Protein 4ZRT (pdb70)

Radius of gyration: 18.75 Å; Cα contacts (8 Å, |Δi|>4): 602; chains: 2; bounding box: 47×46×52 Å

Sequence (302 aa):
EMEKEFEQIDKSGSWAAIYQDIRHEASDFPCRVAKLPKNKNRNRYRDVSPFDHSRIKLHQEDNDYINASLIKMEEAQRSYILTQGPLPNTCGHFWEMVWEQKSRGVVMLNRVMEKGSLKCAQYWPQKEEKEMIFEDTNLKLTLISEDIKSYYTVRQLELENLTTQETREILHFHYTTWPDFGVPESPASFLNFLFKVRESGSLSPEHGPVVVHSSAGIGRSGTFCLADTCLLLMDKRKDPSSVDIKKVLLEMRKFRMGLIQTADQLRFSYLAVIEGAKFIMGDSSVQDQWKELSHEDGPLDE

CATH classification: 3.90.190.10

Structure (mmCIF, N/CA/C/O backbone):
data_4ZRT
#
_entry.id   4ZRT
#
_cell.length_a   43.848
_cell.length_b   88.725
_cell.length_c   50.043
_cell.angle_alpha   90.00
_cell.angle_beta   97.25
_cell.angle_gamma   90.00
#
_symmetry.space_group_name_H-M   'P 1 21 1'
#
loop_
_entity.id
_entity.type
_entity.pdbx_description
1 polymer 'Tyrosine-protein phosphatase non-receptor type 1'
2 polymer GLY-PRO-LEU-PTR-ASP-GLU
3 non-polymer 'MAGNESIUM ION'
4 non-polymer 'CHLORIDE ION'
5 non-polymer GLYCEROL
6 water water
#
loop_
_atom_site.group_PDB
_atom_site.id
_atom_site.type_symbol
_atom_site.label_atom_id
_atom_site.label_alt_id
_atom_site.label_comp_id
_atom_site.label_asym_id
_atom_site.label_entity_id
_atom_site.label_seq_id
_atom_site.pdbx_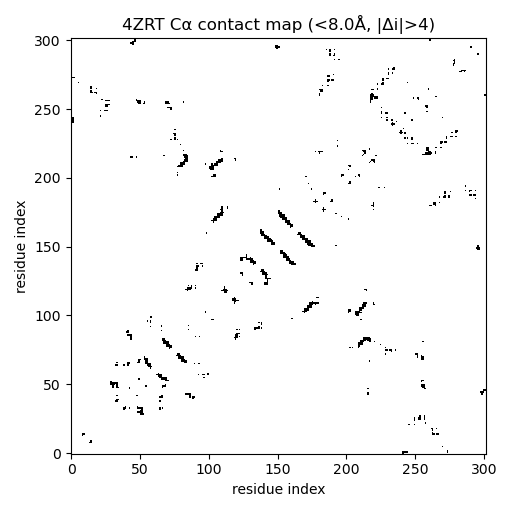PDB_ins_code
_atom_site.Cartn_x
_atom_site.Cartn_y
_atom_site.Cartn_z
_atom_site.occupancy
_atom_site.B_iso_or_equiv
_atom_site.auth_seq_id
_atom_site.auth_comp_id
_atom_site.auth_asym_id
_atom_site.auth_atom_id
_atom_site.pdbx_PDB_model_num
ATOM 1 N N . GLU A 1 2 ? 15.083 -15.039 27.410 1.00 72.89 2 GLU A N 1
ATOM 2 C CA . GLU A 1 2 ? 15.474 -15.727 26.147 1.00 71.84 2 GLU A CA 1
ATOM 3 C C . GLU A 1 2 ? 15.975 -14.727 25.070 1.00 65.40 2 GLU A C 1
ATOM 4 O O . GLU A 1 2 ? 17.168 -14.737 24.734 1.00 62.26 2 GLU A O 1
ATOM 10 N N . MET A 1 3 ? 15.089 -13.865 24.548 1.00 62.23 3 MET A N 1
ATOM 11 C CA . MET A 1 3 ? 15.472 -12.888 23.496 1.00 56.37 3 MET A CA 1
ATOM 12 C C . MET A 1 3 ? 16.751 -12.114 23.820 1.00 50.60 3 MET A C 1
ATOM 13 O O . MET A 1 3 ? 17.662 -12.033 22.994 1.00 49.07 3 MET A O 1
ATOM 18 N N . GLU A 1 4 ? 16.830 -11.548 25.021 1.00 50.33 4 GLU A N 1
ATOM 19 C CA . GLU A 1 4 ? 17.994 -10.742 25.365 1.00 51.10 4 GLU A CA 1
ATOM 20 C C . GLU A 1 4 ? 19.308 -11.564 25.527 1.00 55.15 4 GLU A C 1
ATOM 21 O O . GLU A 1 4 ? 20.402 -11.079 25.184 1.00 44.18 4 GLU A O 1
ATOM 27 N N . LYS A 1 5 ? 19.185 -12.804 26.021 1.00 56.58 5 LYS A N 1
ATOM 28 C CA . LYS A 1 5 ? 20.327 -13.742 26.126 1.00 55.97 5 LYS A CA 1
ATOM 29 C C . LYS A 1 5 ? 20.810 -14.143 24.732 1.00 52.50 5 LYS A C 1
ATOM 30 O O . LYS A 1 5 ? 22.022 -14.167 24.443 1.00 56.36 5 LYS A O 1
ATOM 32 N N . GLU A 1 6 ? 19.855 -14.417 23.840 1.00 53.32 6 GLU A N 1
ATOM 33 C CA . GLU A 1 6 ? 20.216 -14.767 22.462 1.00 49.11 6 GLU A CA 1
ATOM 34 C C . GLU A 1 6 ? 21.004 -13.640 21.818 1.00 44.26 6 GLU A C 1
ATOM 35 O O . GLU A 1 6 ? 21.992 -13.921 21.179 1.00 40.33 6 GLU A O 1
ATOM 41 N N . PHE A 1 7 ? 20.598 -12.377 22.014 1.00 43.24 7 PHE A N 1
ATOM 42 C CA . PHE A 1 7 ? 21.332 -11.237 21.384 1.00 43.60 7 PHE A CA 1
ATOM 43 C C . PHE A 1 7 ? 22.805 -11.248 21.810 1.00 45.11 7 PHE A C 1
ATOM 44 O O . PHE A 1 7 ? 23.717 -11.186 20.967 1.00 37.74 7 PHE A O 1
ATOM 52 N N . GLU A 1 8 ? 22.999 -11.362 23.133 1.00 52.81 8 GLU A N 1
ATOM 53 C CA . GLU A 1 8 ? 24.328 -11.542 23.758 1.00 51.70 8 GLU A CA 1
ATOM 54 C C . GLU A 1 8 ? 25.173 -12.603 23.075 1.00 47.79 8 GLU A C 1
ATOM 55 O O . GLU A 1 8 ? 26.254 -12.268 22.557 1.00 46.55 8 GLU A O 1
ATOM 61 N N . GLN A 1 9 ? 24.662 -13.849 23.030 1.00 49.19 9 GLN A N 1
ATOM 62 C CA . GLN A 1 9 ? 25.430 -14.999 22.531 1.00 42.88 9 GLN A CA 1
ATOM 63 C C . GLN A 1 9 ? 25.804 -14.803 21.113 1.00 44.68 9 GLN A C 1
ATOM 64 O O . GLN A 1 9 ? 26.867 -15.254 20.702 1.00 46.19 9 GLN A O 1
ATOM 66 N N . ILE A 1 10 ? 24.911 -14.195 20.320 1.00 43.81 10 ILE A N 1
ATOM 67 C CA . ILE A 1 10 ? 25.167 -14.011 18.868 1.00 40.14 10 ILE A CA 1
ATOM 68 C C . ILE A 1 10 ? 26.218 -12.909 18.701 1.00 34.39 10 ILE A C 1
ATOM 69 O O . ILE A 1 10 ? 27.144 -13.002 17.850 1.00 44.72 10 ILE A O 1
ATOM 74 N N . ASP A 1 11 ? 26.092 -11.859 19.495 1.00 38.39 11 ASP A N 1
ATOM 75 C CA . ASP A 1 11 ? 27.093 -10.785 19.452 1.00 44.30 11 ASP A CA 1
ATOM 76 C C . ASP A 1 11 ? 28.466 -11.366 19.896 1.00 51.77 11 ASP A C 1
ATOM 77 O O . ASP A 1 11 ? 29.465 -11.305 19.127 1.00 47.43 11 ASP A O 1
ATOM 82 N N . LYS A 1 12 ? 28.488 -11.987 21.088 1.00 55.72 12 LYS A N 1
ATOM 83 C CA . LYS A 1 12 ? 29.662 -12.756 21.575 1.00 56.72 12 LYS A CA 1
ATOM 84 C C . LYS A 1 12 ? 30.297 -13.551 20.454 1.00 52.56 12 LYS A C 1
ATOM 85 O O . LYS A 1 12 ? 31.479 -13.441 20.254 1.00 58.17 12 LYS A O 1
ATOM 87 N N . SER A 1 13 ? 29.511 -14.321 19.702 1.00 50.60 13 SER A N 1
ATOM 88 C CA . SER A 1 13 ? 30.030 -15.204 18.625 1.00 48.18 13 SER A CA 1
ATOM 89 C C . SER A 1 13 ? 30.384 -14.551 17.325 1.00 44.47 13 SER A C 1
ATOM 90 O O . SER A 1 13 ? 31.031 -15.176 16.517 1.00 50.59 13 SER A O 1
ATOM 93 N N . GLY A 1 14 ? 29.961 -13.310 17.104 1.00 49.10 14 GLY A N 1
ATOM 94 C CA . GLY A 1 14 ? 30.022 -12.700 15.772 1.00 45.96 14 GLY A CA 1
ATOM 95 C C . GLY A 1 14 ? 29.369 -13.597 14.721 1.00 41.49 14 GLY A C 1
ATOM 96 O O . GLY A 1 14 ? 29.912 -13.823 13.644 1.00 48.39 14 GLY A O 1
ATOM 97 N N . SER A 1 15 ? 28.216 -14.143 15.072 1.00 38.37 15 SER A N 1
ATOM 98 C CA . SER A 1 15 ? 27.480 -15.053 14.210 1.00 41.61 15 SER A CA 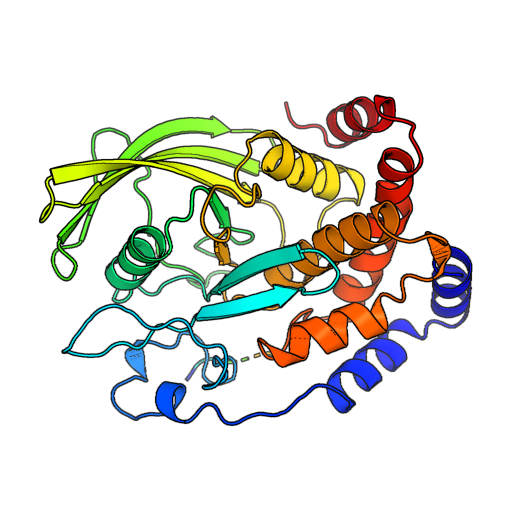1
ATOM 99 C C . SER A 1 15 ? 26.191 -14.401 13.516 1.00 35.53 15 SER A C 1
ATOM 100 O O . SER A 1 15 ? 25.382 -15.087 12.897 1.00 37.05 15 SER A O 1
ATOM 103 N N . TRP A 1 16 ? 26.050 -13.085 13.582 1.00 33.00 16 TRP A N 1
ATOM 104 C CA . TRP A 1 16 ? 25.002 -12.392 12.820 1.00 32.25 16 TRP A CA 1
ATOM 105 C C . TRP A 1 16 ? 24.892 -12.813 11.363 1.00 31.60 16 TRP A C 1
ATOM 106 O O . TRP A 1 16 ? 23.779 -13.183 10.953 1.00 31.51 16 TRP A O 1
ATOM 117 N N . ALA A 1 17 ? 25.988 -12.801 10.600 1.00 30.50 17 ALA A N 1
ATOM 118 C CA . ALA A 1 17 ? 25.924 -13.242 9.222 1.00 31.12 17 ALA A CA 1
ATOM 119 C C . ALA A 1 17 ? 25.434 -14.666 9.070 1.00 29.13 17 ALA A C 1
ATOM 120 O O . ALA A 1 17 ? 24.532 -14.968 8.229 1.00 33.39 17 ALA A O 1
ATOM 122 N N . ALA A 1 18 ? 25.941 -15.570 9.902 1.00 28.55 18 ALA A N 1
ATOM 123 C CA . ALA A 1 18 ? 25.538 -16.983 9.797 1.00 27.09 18 ALA A CA 1
ATOM 124 C C . ALA A 1 18 ? 24.006 -17.099 10.064 1.00 24.33 18 ALA A C 1
ATOM 125 O O . ALA A 1 18 ? 23.305 -17.824 9.380 1.00 28.95 18 ALA A O 1
ATOM 127 N N . ILE A 1 19 ? 23.557 -16.444 11.112 1.00 26.43 19 ILE A N 1
ATOM 128 C CA . ILE A 1 19 ? 22.183 -16.525 11.531 1.00 27.03 19 ILE A CA 1
ATOM 129 C C . ILE A 1 19 ? 21.283 -15.998 10.391 1.00 28.45 19 ILE A C 1
ATOM 130 O O . ILE A 1 19 ? 20.250 -16.623 10.001 1.00 25.07 19 ILE A O 1
ATOM 135 N N . TYR A 1 20 ? 21.658 -14.852 9.877 1.00 25.17 20 TYR A N 1
ATOM 136 C CA . TYR A 1 20 ? 20.925 -14.235 8.755 1.00 27.26 20 TYR A CA 1
ATOM 137 C C . TYR A 1 20 ? 20.939 -15.140 7.535 1.00 26.07 20 TYR A C 1
ATOM 138 O O . TYR A 1 20 ? 19.901 -15.333 6.901 1.00 22.35 20 TYR A O 1
ATOM 147 N N . GLN A 1 21 ? 22.070 -15.777 7.205 1.00 23.16 21 GLN A N 1
ATOM 148 C CA . GLN A 1 21 ? 22.071 -16.671 6.032 1.00 29.07 21 GLN A CA 1
ATOM 149 C C . GLN A 1 21 ? 21.152 -17.892 6.187 1.00 24.25 21 GLN A C 1
ATOM 150 O O . GLN A 1 21 ? 20.607 -18.390 5.211 1.00 29.22 21 GLN A O 1
ATOM 156 N N . ASP A 1 22 ? 20.985 -18.356 7.401 1.00 25.73 22 ASP A N 1
ATOM 157 C CA . ASP A 1 22 ? 20.152 -19.534 7.689 1.00 27.83 22 ASP A CA 1
ATOM 158 C C . ASP A 1 22 ? 18.727 -19.095 7.415 1.00 26.38 22 ASP A C 1
ATOM 159 O O . ASP A 1 22 ? 17.952 -19.802 6.845 1.00 26.20 22 ASP A O 1
ATOM 164 N N . ILE A 1 23 ? 18.404 -17.899 7.861 1.00 24.42 23 ILE A N 1
ATOM 165 C CA . ILE A 1 23 ? 17.032 -17.375 7.550 1.00 23.37 23 ILE A CA 1
ATOM 166 C C . ILE A 1 23 ? 16.774 -17.393 6.039 1.00 21.86 23 ILE A C 1
ATOM 167 O O . ILE A 1 23 ? 15.663 -17.929 5.584 1.00 19.03 23 ILE A O 1
ATOM 172 N N . ARG A 1 24 ? 17.716 -16.847 5.254 1.00 21.72 24 ARG A N 1
ATOM 173 C CA . ARG A 1 24 ? 17.628 -16.825 3.812 1.00 22.75 24 ARG A CA 1
ATOM 174 C C . ARG A 1 24 ? 17.410 -18.205 3.288 1.00 23.77 24 ARG A C 1
ATOM 175 O O . ARG A 1 24 ? 16.497 -18.454 2.473 1.00 21.25 24 ARG A O 1
ATOM 183 N N . HIS A 1 25 ? 18.202 -19.133 3.792 1.00 22.97 25 HIS A N 1
ATOM 184 C CA . HIS A 1 25 ? 18.090 -20.520 3.317 1.00 25.98 25 HIS A CA 1
ATOM 185 C C . HIS A 1 25 ? 16.784 -21.189 3.658 1.00 22.32 25 HIS A C 1
ATOM 186 O O . HIS A 1 25 ? 16.282 -21.982 2.865 1.00 26.05 25 HIS A O 1
ATOM 193 N N . GLU A 1 26 ? 16.189 -20.877 4.819 1.00 21.49 26 GLU A N 1
ATOM 194 C CA . GLU A 1 26 ? 14.979 -21.516 5.283 1.00 20.77 26 GLU A CA 1
ATOM 195 C C . GLU A 1 26 ? 13.690 -20.801 4.781 1.00 21.16 26 GLU A C 1
ATOM 196 O O . GLU A 1 26 ? 12.636 -21.409 4.830 1.00 17.10 26 GLU A O 1
ATOM 202 N N . ALA A 1 27 ? 13.801 -19.564 4.273 1.00 16.15 27 ALA A N 1
ATOM 203 C CA . ALA A 1 27 ? 12.577 -18.817 3.805 1.00 16.86 27 ALA A CA 1
ATOM 204 C C . ALA A 1 27 ? 11.799 -19.542 2.816 1.00 15.62 27 ALA A C 1
ATOM 205 O O . ALA A 1 27 ? 12.344 -20.185 1.931 1.00 18.32 27 ALA A O 1
ATOM 207 N N . SER A 1 28 ? 10.492 -19.281 2.842 1.00 14.22 28 SER A N 1
ATOM 208 C CA . SER A 1 28 ? 9.571 -19.789 1.886 1.00 16.73 28 SER A CA 1
ATOM 209 C C . SER A 1 28 ? 9.865 -19.462 0.462 1.00 14.72 28 SER A C 1
ATOM 210 O O . SER A 1 28 ? 10.292 -18.385 0.177 1.00 15.33 28 SER A O 1
ATOM 213 N N . ASP A 1 29 ? 9.465 -20.340 -0.458 1.00 16.71 29 ASP A N 1
ATOM 214 C CA . ASP A 1 29 ? 9.501 -20.027 -1.872 1.00 20.01 29 ASP A CA 1
ATOM 215 C C . ASP A 1 29 ? 8.101 -20.434 -2.358 1.00 21.91 29 ASP A C 1
ATOM 216 O O . ASP A 1 29 ? 7.666 -21.590 -2.137 1.00 24.88 29 ASP A O 1
ATOM 221 N N . PHE A 1 30 ? 7.378 -19.489 -2.899 1.00 16.68 30 PHE A N 1
ATOM 222 C CA . PHE A 1 30 ? 6.079 -19.717 -3.525 1.00 15.64 30 PHE A CA 1
ATOM 223 C C . PHE A 1 30 ? 6.089 -19.105 -4.932 1.00 17.71 30 PHE A C 1
ATOM 224 O O . PHE A 1 30 ? 6.897 -18.208 -5.120 1.00 14.39 30 PHE A O 1
ATOM 232 N N . PRO A 1 31 ? 5.085 -19.425 -5.808 1.00 15.49 31 PRO A N 1
ATOM 233 C CA . PRO A 1 31 ? 5.150 -18.963 -7.169 1.00 16.57 31 PRO A CA 1
ATOM 234 C C . PRO A 1 31 ? 4.778 -17.465 -7.232 1.00 15.18 31 PRO A C 1
ATOM 235 O O . PRO A 1 31 ? 3.958 -16.997 -6.436 1.00 14.23 31 PRO A O 1
ATOM 239 N N . CYS A 1 32 ? 5.463 -16.727 -8.108 1.00 13.53 32 CYS A N 1
ATOM 240 C CA . CYS A 1 32 ? 5.104 -15.332 -8.451 1.00 15.87 32 CYS A CA 1
ATOM 241 C C . CYS A 1 32 ? 4.707 -15.236 -9.945 1.00 16.36 32 CYS A C 1
ATOM 242 O O . CYS A 1 32 ? 5.233 -14.373 -10.719 1.00 19.05 32 CYS A O 1
ATOM 245 N N . ARG A 1 33 ? 3.812 -16.119 -10.393 1.00 18.10 33 ARG A N 1
ATOM 246 C CA . ARG A 1 33 ? 3.517 -16.160 -11.866 1.00 20.81 33 ARG A CA 1
ATOM 247 C C . ARG A 1 33 ? 2.970 -14.869 -12.431 1.00 18.33 33 ARG A C 1
ATOM 248 O O . ARG A 1 33 ? 3.395 -14.426 -13.520 1.00 16.68 33 ARG A O 1
ATOM 256 N N . VAL A 1 34 ? 2.052 -14.200 -11.732 1.00 14.74 34 VAL A N 1
ATOM 257 C CA . VAL A 1 34 ? 1.517 -12.966 -12.283 1.00 15.12 34 VAL A CA 1
ATOM 258 C C . VAL A 1 34 ? 2.571 -11.878 -12.347 1.00 15.32 34 VAL A C 1
ATOM 259 O O . VAL A 1 34 ? 2.800 -11.191 -13.364 1.00 14.53 34 VAL A O 1
ATOM 263 N N . ALA A 1 35 ? 3.334 -11.716 -11.261 1.00 13.81 35 ALA A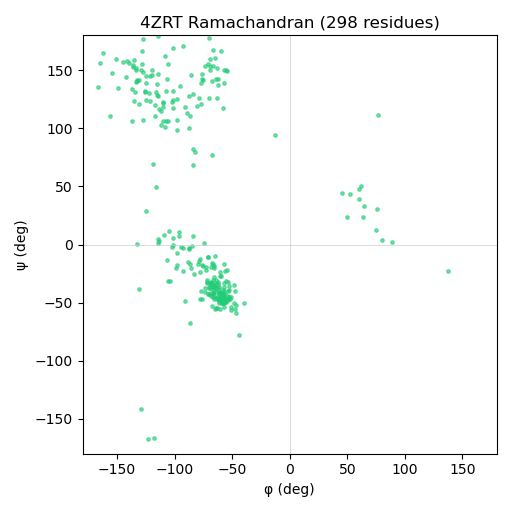 N 1
ATOM 264 C CA . ALA A 1 35 ? 4.415 -10.758 -11.329 1.00 12.89 35 ALA A CA 1
ATOM 265 C C . ALA A 1 35 ? 5.302 -10.904 -12.573 1.00 13.91 35 ALA A C 1
ATOM 266 O O . ALA A 1 35 ? 5.803 -9.890 -13.085 1.00 13.37 35 ALA A O 1
ATOM 268 N N . LYS A 1 36 ? 5.493 -12.144 -12.998 1.00 13.67 36 LYS A N 1
ATOM 269 C CA . LYS A 1 36 ? 6.438 -12.515 -14.049 1.00 17.32 36 LYS A CA 1
ATOM 270 C C . LYS A 1 36 ? 5.845 -12.433 -15.451 1.00 17.44 36 LYS A C 1
ATOM 271 O O . LYS A 1 36 ? 6.493 -12.705 -16.400 1.00 18.09 36 LYS A O 1
ATOM 277 N N . LEU A 1 37 ? 4.589 -12.127 -15.577 1.00 17.89 37 LEU A N 1
ATOM 278 C CA . LEU A 1 37 ? 3.979 -12.023 -16.882 1.00 15.85 37 LEU A CA 1
ATOM 279 C C . LEU A 1 37 ? 4.590 -10.952 -17.719 1.00 17.01 37 LEU A C 1
ATOM 280 O O . LEU A 1 37 ? 4.996 -9.874 -17.201 1.00 16.95 37 LEU A O 1
ATOM 285 N N . PRO A 1 38 ? 4.817 -11.260 -19.027 1.00 17.23 38 PRO A N 1
ATOM 286 C CA . PRO A 1 38 ? 5.531 -10.232 -19.787 1.00 17.89 38 PRO A CA 1
ATOM 287 C C . PRO A 1 38 ? 4.841 -8.862 -19.781 1.00 16.38 38 PRO A C 1
ATOM 288 O O . PRO A 1 38 ? 5.520 -7.836 -19.831 1.00 17.66 38 PRO A O 1
ATOM 292 N N . LYS A 1 39 ? 3.550 -8.803 -19.747 1.00 18.66 39 LYS A N 1
ATOM 293 C CA . LYS A 1 39 ? 2.889 -7.510 -19.686 1.00 21.93 39 LYS A CA 1
ATOM 294 C C . LYS A 1 39 ? 3.094 -6.678 -18.404 1.00 19.98 39 LYS A C 1
ATOM 295 O O . LYS A 1 39 ? 2.791 -5.474 -18.363 1.00 17.08 39 LYS A O 1
ATOM 301 N N . ASN A 1 40 ? 3.554 -7.348 -17.360 1.00 16.12 40 ASN A N 1
ATOM 302 C CA . ASN A 1 40 ? 3.828 -6.696 -16.044 1.00 15.42 40 ASN A CA 1
ATOM 303 C C . ASN A 1 40 ? 5.276 -6.288 -15.841 1.00 14.57 40 ASN A C 1
ATOM 304 O O . ASN A 1 40 ? 5.581 -5.706 -14.795 1.00 10.66 40 ASN A O 1
ATOM 309 N N . LYS A 1 41 ? 6.138 -6.388 -16.876 1.00 15.75 41 LYS A N 1
ATOM 310 C CA . LYS A 1 41 ? 7.538 -6.007 -16.669 1.00 17.88 41 LYS A CA 1
ATOM 311 C C . LYS A 1 41 ? 7.731 -4.562 -16.241 1.00 15.11 41 LYS A C 1
ATOM 312 O O . LYS A 1 41 ? 8.560 -4.292 -15.359 1.00 15.04 41 LYS A O 1
ATOM 318 N N . ASN A 1 42 ? 6.998 -3.645 -16.852 1.00 14.53 42 ASN A N 1
ATOM 319 C CA . ASN A 1 42 ? 7.030 -2.238 -16.497 1.00 16.67 42 ASN A CA 1
ATOM 320 C C . ASN A 1 42 ? 6.310 -1.849 -15.177 1.00 17.85 42 ASN A C 1
ATOM 321 O O . ASN A 1 42 ? 6.303 -0.621 -14.843 1.00 16.89 42 ASN A O 1
ATOM 326 N N . ARG A 1 43 ? 5.737 -2.870 -14.475 1.00 14.37 43 ARG A N 1
ATOM 327 C CA . ARG A 1 43 ? 5.077 -2.650 -13.215 1.00 12.84 43 ARG A CA 1
ATOM 328 C C . ARG A 1 43 ? 5.999 -3.071 -12.022 1.00 11.83 43 ARG A C 1
ATOM 329 O O . ARG A 1 43 ? 5.669 -2.861 -10.828 1.00 11.65 43 ARG A O 1
ATOM 337 N N . ASN A 1 44 ? 7.198 -3.564 -12.348 1.00 12.92 44 ASN A N 1
ATOM 338 C CA . ASN A 1 44 ? 8.103 -4.095 -11.395 1.00 11.94 44 ASN A CA 1
ATOM 339 C C . ASN A 1 44 ? 9.382 -3.277 -11.354 1.00 10.55 44 ASN A C 1
ATOM 340 O O . ASN A 1 44 ? 10.022 -3.086 -12.419 1.00 12.06 44 ASN A O 1
ATOM 345 N N . ARG A 1 45 ? 9.715 -2.721 -10.234 1.00 11.66 45 ARG A N 1
ATOM 346 C CA . ARG A 1 45 ? 10.986 -1.951 -10.135 1.00 12.68 45 ARG A CA 1
ATOM 347 C C . ARG A 1 45 ? 12.249 -2.788 -10.236 1.00 15.68 45 ARG A C 1
ATOM 348 O O . ARG A 1 45 ? 13.290 -2.334 -10.874 1.00 15.35 45 ARG A O 1
ATOM 356 N N . TYR A 1 46 ? 12.285 -3.918 -9.544 1.00 13.77 46 TYR A N 1
ATOM 357 C CA . TYR A 1 46 ? 13.423 -4.879 -9.515 1.00 16.41 46 TYR A CA 1
ATOM 358 C C . TYR A 1 46 ? 12.985 -6.268 -9.961 1.00 17.51 46 TYR A C 1
ATOM 359 O O . TYR A 1 46 ? 12.007 -6.773 -9.487 1.00 18.50 46 TYR A O 1
ATOM 368 N N . ARG A 1 47 ? 13.738 -6.870 -10.905 1.00 16.98 47 ARG A N 1
ATOM 369 C CA . ARG A 1 47 ? 13.569 -8.250 -11.328 1.00 17.50 47 ARG A CA 1
ATOM 370 C C . ARG A 1 47 ? 13.585 -9.277 -10.214 1.00 16.98 47 ARG A C 1
ATOM 371 O O . ARG A 1 47 ? 12.895 -10.292 -10.373 1.00 20.99 47 ARG A O 1
ATOM 373 N N . ASP A 1 48 ? 14.338 -9.027 -9.155 1.00 14.91 48 ASP A N 1
ATOM 374 C CA . ASP A 1 48 ? 14.569 -9.962 -8.040 1.00 16.46 48 ASP A CA 1
ATOM 375 C C . ASP A 1 48 ? 13.653 -9.731 -6.843 1.00 15.63 48 ASP A C 1
ATOM 376 O O . ASP A 1 48 ? 13.747 -10.447 -5.870 1.00 15.82 48 ASP A O 1
ATOM 381 N N . VAL A 1 49 ? 12.607 -8.877 -7.000 1.00 16.20 49 VAL A N 1
ATOM 382 C CA . VAL A 1 49 ? 11.644 -8.633 -5.882 1.00 13.30 49 VAL A CA 1
ATOM 383 C C . VAL A 1 49 ? 10.245 -8.628 -6.495 1.00 12.98 49 VAL A C 1
ATOM 384 O O . VAL A 1 49 ? 9.843 -7.677 -7.168 1.00 12.65 49 VAL A O 1
ATOM 388 N N . SER A 1 50 ? 9.546 -9.711 -6.215 1.00 12.06 50 SER A N 1
ATOM 389 C CA . SER A 1 50 ? 8.167 -9.920 -6.724 1.00 12.36 50 SER A CA 1
ATOM 390 C C . SER A 1 50 ? 7.268 -10.389 -5.589 1.00 12.98 50 SER A C 1
ATOM 391 O O . SER A 1 50 ? 7.707 -11.108 -4.665 1.00 13.13 50 SER A O 1
ATOM 394 N N . PRO A 1 51 ? 5.973 -10.054 -5.643 1.00 12.28 51 PRO A N 1
ATOM 395 C CA . PRO A 1 51 ? 4.984 -10.621 -4.738 1.00 12.63 51 PRO A CA 1
ATOM 396 C C . PRO A 1 51 ? 4.630 -12.016 -5.092 1.00 14.03 51 PR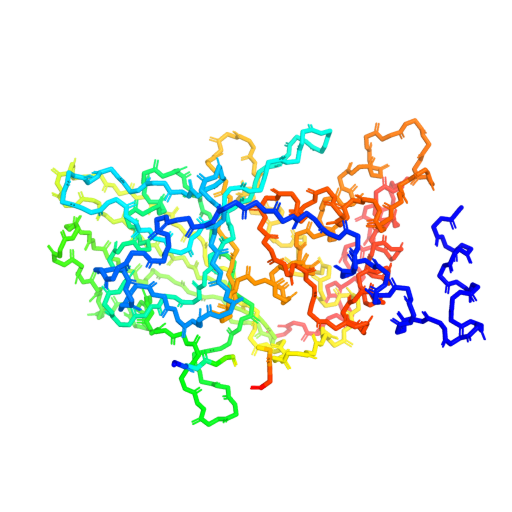O A C 1
ATOM 397 O O . PRO A 1 51 ? 4.463 -12.312 -6.279 1.00 13.82 51 PRO A O 1
ATOM 401 N N . PHE A 1 52 ? 4.446 -12.857 -4.055 1.00 12.20 52 PHE A N 1
ATOM 402 C CA . PHE A 1 52 ? 3.883 -14.169 -4.254 1.00 11.69 52 PHE A CA 1
ATOM 403 C C . PHE A 1 52 ? 2.475 -14.067 -4.789 1.00 11.44 52 PHE A C 1
ATOM 404 O O . PHE A 1 52 ? 1.731 -13.139 -4.401 1.00 10.39 52 PHE A O 1
ATOM 412 N N . ASP A 1 53 ? 2.104 -14.965 -5.689 1.00 12.26 53 ASP A N 1
ATOM 413 C CA . ASP A 1 53 ? 0.695 -14.953 -6.100 1.00 12.37 53 ASP A CA 1
ATOM 414 C C . ASP A 1 53 ? -0.312 -15.050 -4.918 1.00 13.74 53 ASP A C 1
ATOM 415 O O . ASP A 1 53 ? -1.446 -14.441 -4.905 1.00 13.30 53 ASP A O 1
ATOM 420 N N . HIS A 1 54 ? 0.016 -15.873 -3.944 1.00 11.42 54 HIS A N 1
ATOM 421 C CA . HIS A 1 54 ? -0.940 -16.143 -2.933 1.00 11.82 54 HIS A CA 1
ATOM 422 C C . HIS A 1 54 ? -1.278 -14.938 -2.059 1.00 12.87 54 HIS A C 1
ATOM 423 O O . HIS A 1 54 ? -2.409 -14.842 -1.626 1.00 13.82 54 HIS A O 1
ATOM 430 N N . SER A 1 55 ? -0.305 -14.027 -1.860 1.00 10.97 55 SER A N 1
ATOM 431 C CA . SER A 1 55 ? -0.477 -12.871 -0.941 1.00 10.80 55 SER A CA 1
ATOM 432 C C . SER A 1 55 ? -0.473 -11.542 -1.670 1.00 9.93 55 SER A C 1
ATOM 433 O O . SER A 1 55 ? -0.598 -10.529 -1.040 1.00 10.25 55 SER A O 1
ATOM 436 N N . ARG A 1 56 ? -0.426 -11.529 -3.006 1.00 11.58 56 ARG A N 1
ATOM 437 C CA . ARG A 1 56 ? -0.400 -10.260 -3.781 1.00 10.76 56 ARG A CA 1
ATOM 438 C C . ARG A 1 56 ? -1.687 -9.469 -3.584 1.00 11.41 56 ARG A C 1
ATOM 439 O O . ARG A 1 56 ? -2.824 -10.004 -3.455 1.00 10.70 56 ARG A O 1
ATOM 447 N N . ILE A 1 57 ? -1.550 -8.135 -3.517 1.00 11.30 57 ILE A N 1
ATOM 448 C CA . ILE A 1 57 ? -2.709 -7.281 -3.532 1.00 11.20 57 ILE A CA 1
ATOM 449 C C . ILE A 1 57 ? -3.199 -7.138 -4.947 1.00 12.67 57 ILE A C 1
ATOM 450 O O . ILE A 1 57 ? -2.464 -6.798 -5.876 1.00 11.36 57 ILE A O 1
ATOM 455 N N . LYS A 1 58 ? -4.489 -7.425 -5.172 1.00 11.76 58 LYS A N 1
ATOM 456 C CA . LYS A 1 58 ? -5.075 -7.198 -6.430 1.00 14.40 58 LYS A CA 1
ATOM 457 C C . LYS A 1 58 ? -5.815 -5.819 -6.515 1.00 12.88 58 LYS A C 1
ATOM 458 O O . LYS A 1 58 ? -6.510 -5.446 -5.610 1.00 17.29 58 LYS A O 1
ATOM 464 N N . LEU A 1 59 ? -5.599 -5.139 -7.627 1.00 12.72 59 LEU A N 1
ATOM 465 C CA . LEU A 1 59 ? -6.231 -3.873 -7.943 1.00 12.77 59 LEU A CA 1
ATOM 466 C C . LEU A 1 59 ? -7.680 -4.222 -8.368 1.00 15.77 59 LEU A C 1
ATOM 467 O O . LEU A 1 59 ? -7.813 -5.272 -8.988 1.00 16.98 59 LEU A O 1
ATOM 472 N N . HIS A 1 60 ? -8.667 -3.389 -8.103 1.00 18.44 60 HIS A N 1
ATOM 473 C CA . HIS A 1 60 ? -10.062 -3.670 -8.588 1.00 19.29 60 HIS A CA 1
ATOM 474 C C . HIS A 1 60 ? -10.286 -3.196 -10.019 1.00 27.48 60 HIS A C 1
ATOM 475 O O . HIS A 1 60 ? -10.964 -2.262 -10.264 1.00 31.29 60 HIS A O 1
ATOM 482 N N . GLN A 1 61 ? -9.629 -3.849 -10.962 1.00 33.56 61 GLN A N 1
ATOM 483 C CA . GLN A 1 61 ? -9.440 -3.349 -12.335 1.00 36.86 61 GLN A CA 1
ATOM 484 C C . GLN A 1 61 ? -9.702 -4.597 -13.177 1.00 39.77 61 GLN A C 1
ATOM 485 O O . GLN A 1 61 ? -9.243 -5.718 -12.808 1.00 40.12 61 GLN A O 1
ATOM 491 N N . GLU A 1 62 ? -10.503 -4.468 -14.245 1.00 42.34 62 GLU A N 1
ATOM 492 C CA . GLU A 1 62 ? -10.640 -5.559 -15.242 1.00 43.44 62 GLU A CA 1
ATOM 493 C C . GLU A 1 62 ? -9.409 -5.566 -16.138 1.00 42.77 62 GLU A C 1
ATOM 494 O O . GLU A 1 62 ? -8.869 -6.616 -16.474 1.00 43.57 62 GLU A O 1
ATOM 496 N N . ASP A 1 63 ? -8.957 -4.371 -16.490 1.00 47.25 63 ASP A N 1
ATOM 497 C CA . ASP A 1 63 ? -7.791 -4.214 -17.301 1.00 49.74 63 ASP A CA 1
ATOM 498 C C . ASP A 1 63 ? -6.662 -5.195 -16.784 1.00 45.29 63 ASP A C 1
ATOM 499 O O . ASP A 1 63 ? -6.409 -6.283 -17.343 1.00 40.27 63 ASP A O 1
ATOM 504 N N . ASN A 1 64 ? -6.009 -4.825 -15.695 1.00 27.45 64 ASN A N 1
ATOM 505 C CA . ASN A 1 64 ? -4.785 -5.520 -15.284 1.00 19.99 64 ASN A CA 1
ATOM 506 C C . ASN A 1 64 ? -4.768 -5.223 -13.807 1.00 17.94 64 ASN A C 1
ATOM 507 O O . ASN A 1 64 ? -4.651 -4.079 -13.424 1.00 16.90 64 ASN A O 1
ATOM 512 N N . ASP A 1 65 ? -4.990 -6.250 -13.008 1.00 15.95 65 ASP A N 1
ATOM 513 C CA . ASP A 1 65 ? -5.098 -6.089 -11.613 1.00 13.24 65 ASP A CA 1
ATOM 514 C C . ASP A 1 65 ? -3.727 -6.073 -10.877 1.00 11.34 65 ASP A C 1
ATOM 515 O O . ASP A 1 65 ? -3.744 -6.223 -9.658 1.00 12.85 65 ASP A O 1
ATOM 520 N N . TYR A 1 66 ? -2.663 -6.066 -11.590 1.00 11.79 66 TYR A N 1
ATOM 521 C CA . TYR A 1 66 ? -1.325 -6.282 -10.965 1.00 10.43 66 TYR A CA 1
ATOM 522 C C . TYR A 1 66 ? -0.659 -5.020 -10.349 1.00 11.09 66 TYR A C 1
ATOM 523 O O . TYR A 1 66 ? -0.471 -4.028 -11.028 1.00 10.55 66 TYR A O 1
ATOM 532 N N . ILE A 1 67 ? -0.217 -5.148 -9.104 1.00 10.53 67 ILE A N 1
ATOM 533 C CA . ILE A 1 67 ? 0.722 -4.181 -8.500 1.00 9.83 67 ILE A CA 1
ATOM 534 C C . ILE A 1 67 ? 1.757 -4.979 -7.765 1.00 9.32 67 ILE A C 1
ATOM 535 O O . ILE A 1 67 ? 1.439 -6.040 -7.138 1.00 9.89 67 ILE A O 1
ATOM 540 N N . ASN A 1 68 ? 2.993 -4.445 -7.605 1.00 9.50 68 ASN A N 1
ATOM 541 C CA . ASN A 1 68 ? 4.012 -5.133 -6.827 1.00 11.06 68 ASN A CA 1
ATOM 542 C C . ASN A 1 68 ? 3.829 -4.816 -5.330 1.00 11.79 68 ASN A C 1
ATOM 543 O O . ASN A 1 68 ? 4.436 -3.838 -4.784 1.00 11.95 68 ASN A O 1
ATOM 548 N N . ALA A 1 69 ? 2.898 -5.552 -4.671 1.00 10.28 69 ALA A N 1
ATOM 549 C CA . ALA A 1 69 ? 2.510 -5.312 -3.297 1.00 9.55 69 ALA A CA 1
ATOM 550 C C . ALA A 1 69 ? 2.002 -6.586 -2.720 1.00 9.56 69 ALA A C 1
ATOM 551 O O . ALA A 1 69 ? 1.345 -7.369 -3.471 1.00 10.09 69 ALA A O 1
ATOM 553 N N . SER A 1 70 ? 2.222 -6.799 -1.399 1.00 10.36 70 SER A N 1
ATOM 554 C CA . SER A 1 70 ? 1.865 -8.049 -0.735 1.00 9.33 70 SER A CA 1
ATOM 555 C C . SER A 1 70 ? 1.137 -7.748 0.559 1.00 11.34 70 SER A C 1
ATOM 556 O O . SER A 1 70 ? 1.529 -6.778 1.259 1.00 12.14 70 SER A O 1
ATOM 559 N N . LEU A 1 71 ? 0.113 -8.536 0.918 1.00 10.04 71 LEU A N 1
ATOM 560 C CA . LEU A 1 71 ? -0.497 -8.426 2.237 1.00 10.54 71 LEU A CA 1
ATOM 561 C C . LEU A 1 71 ? 0.190 -9.369 3.208 1.00 11.89 71 LEU A C 1
ATOM 562 O O . LEU A 1 71 ? 0.203 -10.595 3.018 1.00 13.07 71 LEU A O 1
ATOM 567 N N . ILE A 1 72 ? 0.795 -8.798 4.238 1.00 11.04 72 ILE A N 1
ATOM 568 C CA . ILE A 1 72 ? 1.454 -9.575 5.319 1.00 12.95 72 ILE A CA 1
ATOM 569 C C . ILE A 1 72 ? 0.430 -9.642 6.461 1.00 12.81 72 ILE A C 1
ATOM 570 O O . ILE A 1 72 ? 0.120 -8.659 7.107 1.00 12.89 72 ILE A O 1
ATOM 575 N N . LYS A 1 73 ? -0.166 -10.808 6.662 1.00 14.08 73 LYS A N 1
ATOM 576 C CA . LYS A 1 73 ? -1.202 -10.933 7.650 1.00 16.18 73 LYS A CA 1
ATOM 577 C C . LYS A 1 73 ? -0.687 -11.747 8.871 1.00 15.36 73 LYS A C 1
ATOM 578 O O . LYS A 1 73 ? -0.522 -12.955 8.769 1.00 16.52 73 LYS A O 1
ATOM 584 N N . MET A 1 74 ? -0.316 -11.065 9.970 1.00 15.74 74 MET A N 1
ATOM 585 C CA . MET A 1 74 ? 0.266 -11.671 11.158 1.00 13.94 74 MET A CA 1
ATOM 586 C C . MET A 1 74 ? -0.925 -12.074 12.041 1.00 17.80 74 MET A C 1
ATOM 587 O O . MET A 1 74 ? -1.597 -11.256 12.702 1.00 19.28 74 MET A O 1
ATOM 592 N N . GLU A 1 75 ? -1.231 -13.349 11.964 1.00 18.58 75 GLU A N 1
ATOM 593 C CA . GLU A 1 75 ? -2.428 -13.906 12.606 1.00 21.24 75 GLU A CA 1
ATOM 594 C C . GLU A 1 75 ? -2.333 -13.767 14.114 1.00 19.94 75 GLU A C 1
ATOM 595 O O . GLU A 1 75 ? -3.263 -13.212 14.734 1.00 22.98 75 GLU A O 1
ATOM 601 N N . GLU A 1 76 ? -1.269 -14.263 14.718 1.00 21.40 76 GLU A N 1
ATOM 602 C CA . GLU A 1 76 ? -1.197 -14.223 16.210 1.00 21.46 76 GLU A CA 1
ATOM 603 C C . GLU A 1 76 ? -1.150 -12.757 16.698 1.00 23.43 76 GLU A C 1
ATOM 604 O O . GLU A 1 76 ? -1.897 -12.360 17.596 1.00 21.57 76 GLU A O 1
ATOM 610 N N . ALA A 1 77 ? -0.305 -11.939 16.039 1.00 18.56 77 ALA A N 1
ATOM 611 C CA . ALA A 1 77 ? -0.255 -10.480 16.299 1.00 18.00 77 ALA A CA 1
ATOM 612 C C . ALA A 1 77 ? -1.532 -9.671 16.040 1.00 16.02 77 ALA A C 1
ATOM 613 O O . ALA A 1 77 ? -1.662 -8.598 16.643 1.00 18.68 77 ALA A O 1
ATOM 615 N N . GLN A 1 78 ? -2.428 -10.142 15.191 1.00 16.85 78 GLN A N 1
ATOM 616 C CA . GLN A 1 78 ? -3.660 -9.529 14.797 1.00 18.55 78 GLN A CA 1
ATOM 617 C C . GLN A 1 78 ? -3.404 -8.170 14.130 1.00 21.38 78 GLN A C 1
ATOM 618 O O . GLN A 1 78 ? -4.091 -7.181 14.455 1.00 18.89 78 GLN A O 1
ATOM 624 N N . ARG A 1 79 ? -2.333 -8.125 13.321 1.00 18.00 79 ARG A N 1
ATOM 625 C CA . ARG A 1 79 ? -2.029 -6.883 12.500 1.00 15.07 79 ARG A CA 1
ATOM 626 C C . ARG A 1 79 ? -1.710 -7.336 11.070 1.00 13.40 79 ARG A C 1
ATOM 627 O O . ARG A 1 79 ? -1.106 -8.389 10.870 1.00 13.50 79 ARG A O 1
ATOM 635 N N . SER A 1 80 ? -2.200 -6.587 10.101 1.00 13.99 80 SER A N 1
ATOM 636 C CA . SER A 1 80 ? -1.861 -6.723 8.680 1.00 12.06 80 SER A CA 1
ATOM 637 C C . SER A 1 80 ? -1.115 -5.463 8.203 1.00 12.75 80 SER A C 1
ATOM 638 O O . SER A 1 80 ? -1.360 -4.378 8.701 1.00 13.97 80 SER A O 1
ATOM 641 N N . TYR A 1 81 ? -0.192 -5.654 7.273 1.00 12.46 81 TYR A N 1
ATOM 642 C CA . TYR A 1 81 ? 0.524 -4.572 6.620 1.00 11.96 81 TYR A CA 1
ATOM 643 C C . TYR A 1 81 ? 0.517 -4.863 5.140 1.00 9.95 81 TYR A C 1
ATOM 644 O O . TYR A 1 81 ? 0.440 -6.091 4.739 1.00 12.78 81 TYR A O 1
ATOM 653 N N . ILE A 1 82 ? 0.581 -3.832 4.338 1.00 8.35 82 ILE A N 1
ATOM 654 C CA . ILE A 1 82 ? 0.773 -4.022 2.909 1.00 9.49 82 ILE A CA 1
ATOM 655 C C . ILE A 1 82 ? 2.163 -3.536 2.632 1.00 9.37 82 ILE A C 1
ATOM 656 O O . ILE A 1 82 ? 2.479 -2.378 3.036 1.00 10.55 82 ILE A O 1
ATOM 661 N N . LEU A 1 83 ? 2.994 -4.414 2.098 1.00 11.34 83 LEU A N 1
ATOM 662 C CA . LEU A 1 83 ? 4.373 -3.991 1.783 1.00 9.99 83 LEU A CA 1
ATOM 663 C C . LEU A 1 83 ? 4.390 -3.896 0.254 1.00 9.85 83 LEU A C 1
ATOM 664 O O . LEU A 1 83 ? 3.996 -4.848 -0.421 1.00 9.10 83 LEU A O 1
ATOM 669 N N . THR A 1 84 ? 4.912 -2.788 -0.244 1.00 10.13 84 THR A N 1
ATOM 670 C CA . THR A 1 84 ? 4.990 -2.486 -1.644 1.00 10.25 84 THR A CA 1
ATOM 671 C C . THR A 1 84 ? 6.339 -1.829 -2.026 1.00 10.34 84 THR A C 1
ATOM 672 O O . THR A 1 84 ? 7.056 -1.319 -1.182 1.00 10.88 84 THR A O 1
ATOM 676 N N . GLN A 1 85 ? 6.708 -1.964 -3.285 1.00 10.38 85 GLN A N 1
ATOM 677 C CA . GLN A 1 85 ? 7.871 -1.266 -3.807 1.00 10.24 85 GLN A CA 1
ATOM 678 C C . GLN A 1 85 ? 7.604 0.249 -3.819 1.00 11.48 85 GLN A C 1
ATOM 679 O O . GLN A 1 85 ? 6.462 0.724 -3.840 1.00 10.01 85 GLN A O 1
ATOM 685 N N . GLY A 1 86 ? 8.648 1.022 -4.012 1.00 11.41 86 GLY A N 1
ATOM 686 C CA . GLY A 1 86 ? 8.470 2.456 -4.245 1.00 11.44 86 GLY A CA 1
ATOM 687 C C . GLY A 1 86 ? 7.857 2.557 -5.634 1.00 11.30 86 GLY A C 1
ATOM 688 O O . GLY A 1 86 ? 8.385 2.001 -6.603 1.00 12.62 86 GLY A O 1
ATOM 689 N N . PRO A 1 87 ? 6.726 3.233 -5.763 1.00 11.48 87 PRO A N 1
ATOM 690 C CA . PRO A 1 87 ? 6.042 3.211 -7.043 1.00 12.21 87 PRO A CA 1
ATOM 691 C C . PRO A 1 87 ? 6.853 3.839 -8.194 1.00 12.14 87 PRO A C 1
ATOM 692 O O . PRO A 1 87 ? 7.695 4.696 -7.954 1.00 11.13 87 PRO A O 1
ATOM 696 N N . LEU A 1 88 ? 6.605 3.373 -9.411 1.00 11.22 88 LEU A N 1
ATOM 697 C CA . LEU A 1 88 ? 7.321 3.824 -10.588 1.00 10.47 88 LEU A CA 1
ATOM 698 C C . LEU A 1 88 ? 6.552 4.969 -11.207 1.00 12.78 88 LEU A C 1
ATOM 699 O O . LEU A 1 88 ? 5.351 5.129 -10.878 1.00 11.23 88 LEU A O 1
ATOM 704 N N . PRO A 1 89 ? 7.124 5.680 -12.212 1.00 12.85 89 PRO A N 1
ATOM 705 C CA . PRO A 1 89 ? 6.348 6.786 -12.738 1.00 15.19 89 PRO A CA 1
ATOM 706 C C . PRO A 1 89 ? 5.000 6.361 -13.330 1.00 14.29 89 PRO A C 1
ATOM 707 O O . PRO A 1 89 ? 4.035 7.150 -13.433 1.00 18.70 89 PRO A O 1
ATOM 711 N N . ASN A 1 90 ? 4.926 5.144 -13.792 1.00 14.53 90 ASN A N 1
ATOM 712 C CA . ASN A 1 90 ? 3.696 4.675 -14.419 1.00 13.35 90 ASN A CA 1
ATOM 713 C C . ASN A 1 90 ? 2.727 3.911 -13.436 1.00 14.10 90 ASN A C 1
ATOM 714 O O . ASN A 1 90 ? 1.712 3.457 -13.859 1.00 14.46 90 ASN A O 1
ATOM 719 N N . THR A 1 91 ? 3.137 3.748 -12.204 1.00 12.10 91 THR A N 1
ATOM 720 C CA . THR A 1 91 ? 2.418 3.013 -11.153 1.00 11.85 91 THR A CA 1
ATOM 721 C C . THR A 1 91 ? 1.918 3.838 -10.021 1.00 11.03 91 THR A C 1
ATOM 722 O O . THR A 1 91 ? 1.415 3.299 -9.086 1.00 11.19 91 THR A O 1
ATOM 726 N N . CYS A 1 92 ? 2.095 5.164 -10.057 1.00 12.61 92 CYS A N 1
ATOM 727 C CA . CYS A 1 92 ? 1.701 5.977 -8.956 1.00 11.12 92 CYS A CA 1
ATOM 728 C C . CYS A 1 92 ? 0.145 5.915 -8.823 1.00 9.33 92 CYS A C 1
ATOM 729 O O . CYS A 1 92 ? -0.379 6.047 -7.705 1.00 10.70 92 CYS A O 1
ATOM 732 N N . GLY A 1 93 ? -0.513 5.942 -9.969 1.00 9.71 93 GLY A N 1
ATOM 733 C CA . GLY A 1 93 ? -1.959 5.805 -9.978 1.00 10.86 93 GLY A CA 1
ATOM 734 C C . GLY A 1 93 ? -2.432 4.462 -9.346 1.00 9.20 93 GLY A C 1
ATOM 735 O O . GLY A 1 93 ? -3.455 4.461 -8.594 1.00 9.97 93 GLY A O 1
ATOM 736 N N . HIS A 1 94 ? -1.746 3.374 -9.689 1.00 10.53 94 HIS A N 1
ATOM 737 C CA . HIS A 1 94 ? -2.050 2.073 -9.149 1.00 9.41 94 HIS A CA 1
ATOM 738 C C . HIS A 1 94 ? -1.823 2.100 -7.635 1.00 9.24 94 HIS A C 1
ATOM 739 O O . HIS A 1 94 ? -2.639 1.523 -6.867 1.00 8.14 94 HIS A O 1
ATOM 746 N N . PHE A 1 95 ? -0.680 2.684 -7.145 1.00 9.80 95 PHE A N 1
ATOM 747 C CA . PHE A 1 95 ? -0.439 2.853 -5.754 1.00 9.19 95 PHE A CA 1
ATOM 748 C C . PHE A 1 95 ? -1.669 3.452 -5.000 1.00 9.30 95 PHE A C 1
ATOM 749 O O . PHE A 1 95 ? -2.084 2.943 -3.962 1.00 7.85 95 PHE A O 1
ATOM 757 N N . TRP A 1 96 ? -2.160 4.601 -5.445 1.00 9.44 96 TRP A N 1
ATOM 758 C CA . TRP A 1 96 ? -3.116 5.349 -4.676 1.00 10.09 96 TRP A CA 1
ATOM 759 C C . TRP A 1 96 ? -4.503 4.615 -4.875 1.00 10.29 96 TRP A C 1
ATOM 760 O O . TRP A 1 96 ? -5.395 4.648 -4.020 1.00 11.91 96 TRP A O 1
ATOM 771 N N . GLU A 1 97 ? -4.626 3.885 -5.973 1.00 11.12 97 GLU A N 1
ATOM 772 C CA . GLU A 1 97 ? -5.871 3.062 -6.159 1.00 11.57 97 GLU A CA 1
ATOM 773 C C . GLU A 1 97 ? -5.885 1.944 -5.099 1.00 11.74 97 GLU A C 1
ATOM 774 O O . GLU A 1 97 ? -6.905 1.687 -4.456 1.00 13.03 97 GLU A O 1
AT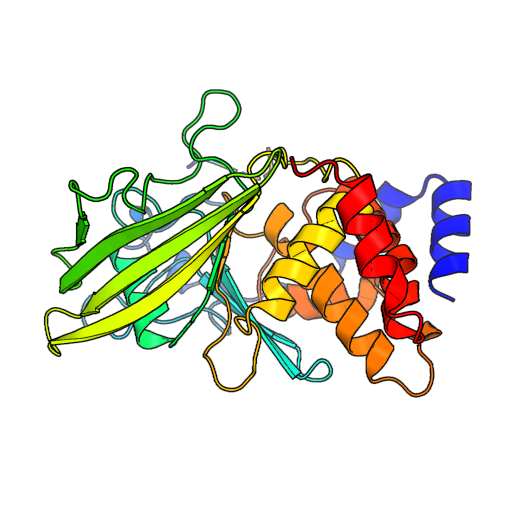OM 780 N N . MET A 1 98 ? -4.716 1.326 -4.876 1.00 10.20 98 MET A N 1
ATOM 781 C CA . MET A 1 98 ? -4.600 0.374 -3.810 1.00 10.37 98 MET A CA 1
ATOM 782 C C . MET A 1 98 ? -4.885 0.937 -2.432 1.00 10.38 98 MET A C 1
ATOM 783 O O . MET A 1 98 ? -5.659 0.374 -1.648 1.00 11.00 98 MET A O 1
ATOM 788 N N . VAL A 1 99 ? -4.336 2.140 -2.117 1.00 8.37 99 VAL A N 1
ATOM 789 C CA . VAL A 1 99 ? -4.576 2.746 -0.858 1.00 9.70 99 VAL A CA 1
ATOM 790 C C . VAL A 1 99 ? -6.082 2.937 -0.662 1.00 10.56 99 VAL A C 1
ATOM 791 O O . VAL A 1 99 ? -6.614 2.701 0.434 1.00 12.52 99 VAL A O 1
ATOM 795 N N . TRP A 1 100 ? -6.708 3.374 -1.732 1.00 11.19 100 TRP A N 1
ATOM 796 C CA . TRP A 1 100 ? -8.130 3.649 -1.711 1.00 10.67 100 TRP A CA 1
ATOM 797 C C . TRP A 1 100 ? -9.005 2.344 -1.469 1.00 11.42 100 TRP A C 1
ATOM 798 O O . TRP A 1 100 ? -9.830 2.258 -0.495 1.00 12.20 100 TRP A O 1
ATOM 809 N N . GLU A 1 101 ? -8.784 1.374 -2.326 1.00 11.20 101 GLU A N 1
ATOM 810 C CA . GLU A 1 101 ? -9.510 0.078 -2.302 1.00 12.98 101 GLU A CA 1
ATOM 811 C C . GLU A 1 101 ? -9.220 -0.679 -1.069 1.00 12.70 101 GLU A C 1
ATOM 812 O O . GLU A 1 101 ? -10.113 -1.337 -0.529 1.00 14.19 101 GLU A O 1
ATOM 818 N N . GLN A 1 102 ? -7.999 -0.603 -0.497 1.00 11.55 102 GLN A N 1
ATOM 819 C CA . GLN A 1 102 ? -7.749 -1.313 0.749 1.00 11.11 102 GLN A CA 1
ATOM 820 C C . GLN A 1 102 ? -8.073 -0.589 2.053 1.00 11.42 102 GLN A C 1
ATOM 821 O O . GLN A 1 102 ? -7.951 -1.103 3.105 1.00 13.52 102 GLN A O 1
ATOM 827 N N . LYS A 1 103 ? -8.507 0.657 1.949 1.00 12.22 103 LYS A N 1
ATOM 828 C CA . LYS A 1 103 ? -8.930 1.538 3.005 1.00 13.49 103 LYS A CA 1
ATOM 829 C C . LYS A 1 103 ? -7.883 1.911 3.963 1.00 13.67 103 LYS A C 1
ATOM 830 O O . LYS A 1 103 ? -8.130 2.044 5.196 1.00 14.55 103 LYS A O 1
ATOM 836 N N . SER A 1 104 ? -6.644 2.026 3.460 1.00 14.05 104 SER A N 1
ATOM 837 C CA . SER A 1 104 ? -5.609 2.357 4.347 1.00 12.78 104 SER A CA 1
ATOM 838 C C . SER A 1 104 ? -5.748 3.825 4.860 1.00 13.99 104 SER A C 1
ATOM 839 O O . SER A 1 104 ? -6.239 4.637 4.181 1.00 17.83 104 SER A O 1
ATOM 842 N N . ARG A 1 105 ? -5.222 4.089 6.033 1.00 13.65 105 ARG A N 1
ATOM 843 C CA . ARG A 1 105 ? -5.163 5.458 6.626 1.00 13.72 105 ARG A CA 1
ATOM 844 C C . ARG A 1 105 ? -3.812 6.048 6.550 1.00 13.25 105 ARG A C 1
ATOM 845 O O . ARG A 1 105 ? -3.704 7.249 6.640 1.00 13.49 105 ARG A O 1
ATOM 853 N N . GLY A 1 106 ? -2.806 5.210 6.612 1.00 13.88 106 GLY A N 1
ATOM 854 C CA . GLY A 1 106 ? -1.457 5.628 6.671 1.00 12.93 106 GLY A CA 1
ATOM 855 C C . GLY A 1 106 ? -0.570 4.984 5.604 1.00 13.03 106 GLY A C 1
ATOM 856 O O . GLY A 1 106 ? -0.798 3.830 5.258 1.00 13.45 106 GLY A O 1
ATOM 857 N N . VAL A 1 107 ? 0.462 5.725 5.138 1.00 11.46 107 VAL A N 1
ATOM 858 C CA . VAL A 1 107 ? 1.497 5.212 4.336 1.00 9.64 107 VAL A CA 1
ATOM 859 C C . VAL A 1 107 ? 2.765 5.570 5.048 1.00 10.76 107 VAL A C 1
ATOM 860 O O . VAL A 1 107 ? 2.942 6.779 5.393 1.00 10.97 107 VAL A O 1
ATOM 864 N N . VAL A 1 108 ? 3.619 4.542 5.193 1.00 9.65 108 VAL A N 1
ATOM 865 C CA . VAL A 1 108 ? 4.922 4.682 5.829 1.00 10.84 108 VAL A CA 1
ATOM 866 C C . VAL A 1 108 ? 6.010 4.507 4.796 1.00 10.70 108 VAL A C 1
ATOM 867 O O . VAL A 1 108 ? 6.072 3.487 4.104 1.00 11.22 108 VAL A O 1
ATOM 871 N N . MET A 1 109 ? 6.775 5.553 4.520 1.00 11.20 109 MET A N 1
ATOM 872 C CA . MET A 1 109 ? 7.816 5.570 3.514 1.00 12.22 109 MET A CA 1
ATOM 873 C C . MET A 1 109 ? 9.172 5.644 4.214 1.00 12.98 109 MET A C 1
ATOM 874 O O . MET A 1 109 ? 9.399 6.555 5.022 1.00 12.65 109 MET A O 1
ATOM 879 N N . LEU A 1 110 ? 10.037 4.676 3.958 1.00 11.45 110 LEU A N 1
ATOM 880 C CA . LEU A 1 110 ? 11.347 4.539 4.684 1.00 13.83 110 LEU A CA 1
ATOM 881 C C . LEU A 1 110 ? 12.555 4.867 3.865 1.00 15.05 110 LEU A C 1
ATOM 882 O O . LEU A 1 110 ? 13.718 4.726 4.319 1.00 18.58 110 LEU A O 1
ATOM 887 N N . ASN A 1 111 ? 12.361 5.385 2.686 1.00 15.04 111 ASN A N 1
ATOM 888 C CA . ASN A 1 111 ? 13.397 5.692 1.740 1.00 14.65 111 ASN A CA 1
ATOM 889 C C . ASN A 1 111 ? 13.258 7.141 1.297 1.00 16.41 111 ASN A C 1
ATOM 890 O O . ASN A 1 111 ? 12.289 7.819 1.592 1.00 13.21 111 ASN A O 1
ATOM 895 N N . ARG A 1 112 ? 14.191 7.579 0.481 1.00 15.13 112 ARG A N 1
ATOM 896 C CA . ARG A 1 112 ? 14.072 8.832 -0.287 1.00 14.47 112 ARG A CA 1
ATOM 897 C C . ARG A 1 112 ? 13.861 8.549 -1.749 1.00 13.30 112 ARG A C 1
ATOM 898 O O . ARG A 1 112 ? 14.22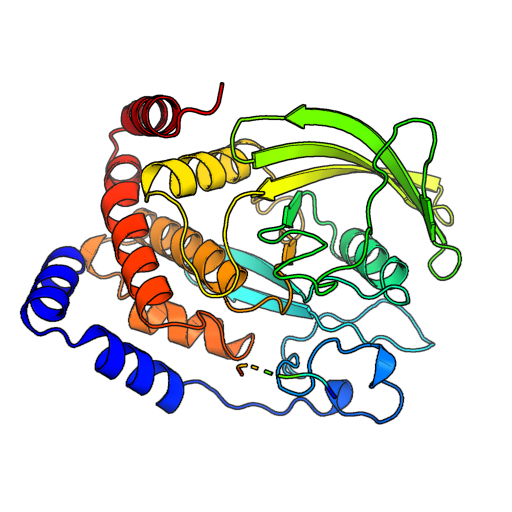7 7.471 -2.322 1.00 13.52 112 ARG A O 1
ATOM 906 N N . VAL A 1 113 ? 13.379 9.546 -2.481 1.00 14.07 113 VAL A N 1
ATOM 907 C CA . VAL A 1 113 ? 13.180 9.366 -3.889 1.00 14.85 113 VAL A CA 1
ATOM 908 C C . VAL A 1 113 ? 14.496 9.218 -4.657 1.00 16.47 113 VAL A C 1
ATOM 909 O O . VAL A 1 113 ? 14.584 8.470 -5.571 1.00 14.05 113 VAL A O 1
ATOM 913 N N . MET A 1 114 ? 15.541 9.888 -4.204 1.00 20.52 114 MET A N 1
ATOM 914 C CA . MET A 1 114 ? 16.868 9.715 -4.831 1.00 20.81 114 MET A CA 1
ATOM 915 C C . MET A 1 114 ? 17.905 9.221 -3.779 1.00 16.75 114 MET A C 1
ATOM 916 O O . MET A 1 114 ? 17.972 9.740 -2.705 1.00 19.02 114 MET A O 1
ATOM 921 N N . GLU A 1 115 ? 18.525 8.112 -4.059 1.00 17.65 115 GLU A N 1
ATOM 922 C CA . GLU A 1 115 ? 19.480 7.519 -3.100 1.00 16.32 115 GLU A CA 1
ATOM 923 C C . GLU A 1 115 ? 20.703 7.132 -3.942 1.00 18.11 115 GLU A C 1
ATOM 924 O O . GLU A 1 115 ? 20.624 6.472 -5.001 1.00 17.44 115 GLU A O 1
ATOM 930 N N . LYS A 1 116 ? 21.867 7.545 -3.433 1.00 24.60 116 LYS A N 1
ATOM 931 C CA . LYS A 1 116 ? 23.136 7.303 -4.152 1.00 27.29 116 LYS A CA 1
ATOM 932 C C . LYS A 1 116 ? 23.063 7.609 -5.617 1.00 22.94 116 LYS A C 1
ATOM 933 O O . LYS A 1 116 ? 23.462 6.828 -6.449 1.00 23.43 116 LYS A O 1
ATOM 939 N N . GLY A 1 117 ? 22.453 8.734 -5.951 1.00 24.70 117 GLY A N 1
ATOM 940 C CA . GLY A 1 117 ? 22.480 9.195 -7.342 1.00 24.91 117 GLY A CA 1
ATOM 941 C C . GLY A 1 117 ? 21.493 8.535 -8.272 1.00 27.57 117 GLY A C 1
ATOM 942 O O . GLY A 1 117 ? 21.467 8.817 -9.468 1.00 26.43 117 GLY A O 1
ATOM 943 N N . SER A 1 118 ? 20.662 7.667 -7.717 1.00 24.52 118 SER A N 1
ATOM 944 C CA . SER A 1 118 ? 19.778 6.863 -8.556 1.00 27.15 118 SER A CA 1
ATOM 945 C C . SER A 1 118 ? 18.322 7.108 -8.035 1.00 23.58 118 SER A C 1
ATOM 946 O O . SER A 1 118 ? 18.134 7.353 -6.863 1.00 19.61 118 SER A O 1
ATOM 949 N N . LEU A 1 119 ? 17.349 7.115 -8.934 1.00 23.92 119 LEU A N 1
ATOM 950 C CA . LEU A 1 119 ? 15.896 7.291 -8.580 1.00 21.52 119 LEU A CA 1
ATOM 951 C C . LEU A 1 119 ? 15.440 5.951 -8.024 1.00 17.57 119 LEU A C 1
ATOM 952 O O . LEU A 1 119 ? 15.666 4.886 -8.624 1.00 19.12 119 LEU A O 1
ATOM 957 N N . LYS A 1 120 ? 14.983 5.998 -6.808 1.00 17.20 120 LYS A N 1
ATOM 958 C CA . LYS A 1 120 ? 14.562 4.783 -6.074 1.00 16.67 120 LYS A CA 1
ATOM 959 C C . LYS A 1 120 ? 13.062 4.645 -5.919 1.00 14.06 120 LYS A C 1
ATOM 960 O O . LYS A 1 120 ? 12.576 3.571 -5.420 1.00 12.80 120 LYS A O 1
ATOM 966 N N . CYS A 1 121 ? 12.359 5.742 -6.202 1.00 13.36 121 CYS A N 1
ATOM 967 C CA . CYS A 1 121 ? 10.899 5.809 -5.893 1.00 14.69 121 CYS A CA 1
ATOM 968 C C . CYS A 1 121 ? 10.442 7.031 -6.657 1.00 16.06 121 CYS A C 1
ATOM 969 O O . CYS A 1 121 ? 11.104 8.095 -6.676 1.00 16.39 121 CYS A O 1
ATOM 972 N N . ALA A 1 122 ? 9.320 6.914 -7.328 1.00 14.91 122 ALA A N 1
ATOM 973 C CA . ALA A 1 122 ? 8.721 8.110 -7.944 1.00 14.17 122 ALA A CA 1
ATOM 974 C C . ALA A 1 122 ? 8.256 9.159 -6.905 1.00 11.18 122 ALA A C 1
ATOM 975 O O . ALA A 1 122 ? 7.983 8.892 -5.758 1.00 9.94 122 ALA A O 1
ATOM 977 N N . GLN A 1 123 ? 8.100 10.363 -7.367 1.00 11.85 123 GLN A N 1
ATOM 978 C CA . GLN A 1 123 ? 7.595 11.499 -6.569 1.00 11.28 123 GLN A CA 1
ATOM 979 C C . GLN A 1 123 ? 6.074 11.389 -6.581 1.00 12.35 123 GLN A C 1
ATOM 980 O O . GLN A 1 123 ? 5.433 11.944 -7.428 1.00 12.90 123 GLN A O 1
ATOM 986 N N . TYR A 1 124 ? 5.531 10.479 -5.707 1.00 10.84 124 TYR A N 1
ATOM 987 C CA . TYR A 1 124 ? 4.174 10.012 -5.908 1.00 11.28 124 TYR A CA 1
ATOM 988 C C . TYR A 1 124 ? 3.193 10.876 -5.120 1.00 11.90 124 TYR A C 1
ATOM 989 O O . TYR A 1 124 ? 1.996 10.589 -5.088 1.00 10.73 124 TYR A O 1
ATOM 998 N N . TRP A 1 125 ? 3.663 11.831 -4.363 1.00 11.03 125 TRP A N 1
ATOM 999 C CA . TRP A 1 125 ? 2.821 12.705 -3.568 1.00 12.29 125 TRP A CA 1
ATOM 1000 C C . TRP A 1 125 ? 3.208 14.172 -3.888 1.00 11.99 125 TRP A C 1
ATOM 1001 O O . TRP A 1 125 ? 4.349 14.446 -4.256 1.00 13.21 125 TRP A O 1
ATOM 1012 N N . PRO A 1 126 ? 2.289 15.115 -3.697 1.00 14.96 126 PRO A N 1
ATOM 1013 C CA . PRO A 1 126 ? 2.609 16.535 -4.037 1.00 16.03 126 PRO A CA 1
ATOM 1014 C C . PRO A 1 126 ? 3.501 17.173 -2.935 1.00 14.22 126 PRO A C 1
ATOM 1015 O O . PRO A 1 126 ? 3.265 16.994 -1.742 1.00 13.99 126 PRO A O 1
ATOM 1019 N N . GLN A 1 127 ? 4.472 17.940 -3.403 1.00 14.60 127 GLN A N 1
ATOM 1020 C CA . GLN A 1 127 ? 5.374 18.702 -2.537 1.00 16.90 127 GLN A CA 1
ATOM 1021 C C . GLN A 1 127 ? 4.836 20.066 -2.129 1.00 17.41 127 GLN A C 1
ATOM 1022 O O . GLN A 1 127 ? 5.235 20.647 -1.117 1.00 16.10 127 GLN A O 1
ATOM 1028 N N . LYS A 1 128 ? 3.892 20.561 -2.879 1.00 14.87 128 LYS A N 1
ATOM 1029 C CA . LYS A 1 128 ? 3.354 21.859 -2.613 1.00 16.84 128 LYS A CA 1
ATOM 1030 C C . LYS A 1 128 ? 1.836 21.817 -2.635 1.00 15.08 128 LYS A C 1
ATOM 1031 O O . LYS A 1 128 ? 1.276 21.203 -3.512 1.00 13.76 128 LYS A O 1
ATOM 1037 N N . GLU A 1 129 ? 1.208 22.548 -1.715 1.00 14.89 129 GLU A N 1
ATOM 1038 C CA . GLU A 1 129 ? -0.242 22.605 -1.562 1.00 13.32 129 GLU A CA 1
ATOM 1039 C C . GLU A 1 129 ? -0.925 22.913 -2.878 1.00 13.43 129 GLU A C 1
ATOM 1040 O O . GLU A 1 129 ? -1.956 22.314 -3.223 1.00 14.91 129 GLU A O 1
ATOM 1046 N N . GLU A 1 130 ? -0.405 23.891 -3.612 1.00 13.95 130 GLU A N 1
ATOM 1047 C CA . GLU A 1 130 ? -1.123 24.460 -4.762 1.00 15.44 130 GLU A CA 1
ATOM 1048 C C . GLU A 1 130 ? -0.877 23.628 -6.057 1.00 15.02 130 GLU A C 1
ATOM 1049 O O . GLU A 1 130 ? -1.373 23.952 -7.133 1.00 18.53 130 GLU A O 1
ATOM 1055 N N . LYS A 1 131 ? -0.077 22.579 -5.965 1.00 14.47 131 LYS A N 1
ATOM 1056 C CA . LYS A 1 131 ? 0.265 21.696 -7.074 1.00 16.69 131 LYS A CA 1
ATOM 1057 C C . LYS A 1 131 ? -0.219 20.257 -6.757 1.00 15.98 131 LYS A C 1
ATOM 1058 O O . LYS A 1 131 ? 0.527 19.332 -6.662 1.00 16.19 131 LYS A O 1
ATOM 1064 N N . GLU A 1 132 ? -1.525 20.109 -6.751 1.00 14.74 132 GLU A N 1
ATOM 1065 C CA . GLU A 1 132 ? -2.116 18.793 -6.507 1.00 15.17 132 GLU A CA 1
ATOM 1066 C C . GLU A 1 132 ? -1.853 17.847 -7.686 1.00 13.69 132 GLU A C 1
ATOM 1067 O O . GLU A 1 132 ? -1.449 18.282 -8.802 1.00 16.22 132 GLU A O 1
ATOM 1073 N N . MET A 1 133 ? -1.957 16.531 -7.422 1.00 12.43 133 MET A N 1
ATOM 1074 C CA . MET A 1 133 ? -1.670 15.541 -8.431 1.00 12.01 133 MET A CA 1
ATOM 1075 C C . MET A 1 133 ? -3.057 14.949 -8.884 1.00 13.18 133 MET A C 1
ATOM 1076 O O . MET A 1 133 ? -3.846 14.575 -7.998 1.00 12.73 133 MET A O 1
ATOM 1081 N N . ILE A 1 134 ? -3.194 14.665 -10.183 1.00 15.00 134 ILE A N 1
ATOM 1082 C CA . ILE A 1 134 ? -4.380 13.950 -10.634 1.00 15.27 134 ILE A CA 1
ATOM 1083 C C . ILE A 1 134 ? -3.856 12.734 -11.367 1.00 14.76 134 ILE A C 1
ATOM 1084 O O . ILE A 1 134 ? -2.899 12.829 -12.180 1.00 14.92 134 ILE A O 1
ATOM 1089 N N . PHE A 1 135 ? -4.305 11.548 -10.937 1.00 14.16 135 PHE A N 1
ATOM 1090 C CA . PHE A 1 135 ? -3.956 10.257 -11.544 1.00 14.61 135 PHE A CA 1
ATOM 1091 C C . PHE A 1 135 ? -5.148 9.907 -12.489 1.00 17.27 135 PHE A C 1
ATOM 1092 O O . PHE A 1 135 ? -6.260 9.481 -12.084 1.00 14.86 135 PHE A O 1
ATOM 1100 N N . GLU A 1 136 ? -4.930 10.196 -13.746 1.00 16.63 136 GLU A N 1
ATOM 1101 C CA . GLU A 1 136 ? -5.931 10.028 -14.769 1.00 20.52 136 GLU A CA 1
ATOM 1102 C C . GLU A 1 136 ? -6.365 8.669 -15.027 1.00 19.83 136 GLU A C 1
ATOM 1103 O O . GLU A 1 136 ? -7.523 8.442 -15.325 1.00 22.24 136 GLU A O 1
ATOM 1109 N N . ASP A 1 137 ? -5.459 7.743 -14.963 1.00 18.99 137 ASP A N 1
ATOM 1110 C CA . ASP A 1 137 ? -5.766 6.350 -15.219 1.00 20.24 137 ASP A CA 1
ATOM 1111 C C . ASP A 1 137 ? -6.708 5.770 -14.139 1.00 21.56 137 ASP A C 1
ATOM 1112 O O . ASP A 1 137 ? -7.516 4.914 -14.422 1.00 21.68 137 ASP A O 1
ATOM 1117 N N . THR A 1 138 ? -6.600 6.186 -12.887 1.00 18.64 138 THR A N 1
ATOM 1118 C CA . THR A 1 138 ? -7.382 5.526 -11.844 1.00 17.72 138 THR A CA 1
ATOM 1119 C C . THR A 1 138 ? -8.410 6.507 -11.272 1.00 17.07 138 THR A C 1
ATOM 1120 O O . THR A 1 138 ? -9.111 6.194 -10.319 1.00 19.02 138 THR A O 1
ATOM 1124 N N . ASN A 1 139 ? -8.435 7.728 -11.824 1.00 15.87 139 ASN A N 1
ATOM 1125 C CA . ASN A 1 139 ? -9.345 8.777 -11.468 1.00 18.41 139 ASN A CA 1
ATOM 1126 C C . ASN A 1 139 ? -9.315 9.248 -10.041 1.00 16.92 139 ASN A C 1
ATOM 1127 O O . ASN A 1 139 ? -10.314 9.295 -9.321 1.00 15.54 139 ASN A O 1
ATOM 1132 N N . LEU A 1 140 ? -8.094 9.482 -9.588 1.00 15.09 140 LEU A N 1
ATOM 1133 C CA . LEU A 1 140 ? -7.845 9.977 -8.223 1.00 15.99 140 LEU A CA 1
ATOM 1134 C C . LEU A 1 140 ? -7.135 11.303 -8.197 1.00 15.18 140 LEU A C 1
ATOM 1135 O O . LEU A 1 140 ? -6.405 11.626 -9.114 1.00 14.91 140 LEU A O 1
ATOM 1140 N N . LYS A 1 141 ? -7.415 12.077 -7.160 1.00 14.65 141 LYS A N 1
ATOM 1141 C CA . LYS A 1 141 ? -6.753 13.388 -6.922 1.00 16.57 141 LYS A CA 1
ATOM 1142 C C . LYS A 1 141 ? -6.128 13.431 -5.555 1.00 13.34 141 LYS A C 1
ATOM 1143 O O . LYS A 1 141 ? -6.677 12.945 -4.589 1.00 15.01 141 LYS A O 1
ATOM 1149 N N . LEU A 1 142 ? -4.934 14.000 -5.447 1.00 13.82 142 LEU A N 1
ATOM 1150 C CA . LEU A 1 142 ? -4.163 13.943 -4.222 1.00 11.86 142 LEU A CA 1
ATOM 1151 C C . LEU A 1 142 ? -3.563 15.348 -3.912 1.00 11.67 142 LEU A C 1
ATOM 1152 O O . LEU A 1 142 ? -2.894 15.898 -4.780 1.00 11.49 142 LEU A O 1
ATOM 1157 N N . THR A 1 143 ? -3.858 15.880 -2.743 1.00 11.40 143 THR A N 1
ATOM 1158 C CA . THR A 1 143 ? -3.536 17.273 -2.332 1.00 12.29 143 THR A CA 1
ATOM 1159 C C . THR A 1 143 ? -2.744 17.263 -1.008 1.00 11.51 143 THR A C 1
ATOM 1160 O O . THR A 1 143 ? -3.134 16.566 -0.022 1.00 13.29 143 THR A O 1
ATOM 1164 N N . LEU A 1 144 ? -1.657 17.999 -0.951 1.00 12.25 144 LEU A N 1
ATOM 1165 C CA . LEU A 1 144 ? -0.869 18.167 0.245 1.00 12.83 144 LEU A CA 1
ATOM 1166 C C . LEU A 1 144 ? -1.655 19.251 1.069 1.00 14.89 144 LEU A C 1
ATOM 1167 O O . LEU A 1 144 ? -1.938 20.343 0.521 1.00 15.56 144 LEU A O 1
ATOM 1172 N N . ILE A 1 145 ? -2.114 18.888 2.285 1.00 13.40 145 ILE A N 1
ATOM 1173 C CA . ILE A 1 145 ? -2.762 19.831 3.203 1.00 15.12 145 ILE A CA 1
ATOM 1174 C C . ILE A 1 145 ? -1.818 20.533 4.167 1.00 16.30 145 ILE A C 1
ATOM 1175 O O . ILE A 1 145 ? -1.897 21.725 4.397 1.00 17.71 145 ILE A O 1
ATOM 1180 N N . SER A 1 146 ? -0.978 19.791 4.799 1.00 16.21 146 SER A N 1
ATOM 1181 C CA . SER A 1 146 ? 0.037 20.334 5.684 1.00 18.49 146 SER A CA 1
ATOM 1182 C C . SER A 1 146 ? 1.124 19.298 5.916 1.00 19.58 146 SER A C 1
ATOM 1183 O O . SER A 1 146 ? 0.976 18.112 5.545 1.00 16.96 146 SER A O 1
ATOM 1186 N N . GLU A 1 147 ? 2.256 19.750 6.441 1.00 17.83 147 GLU A N 1
ATOM 1187 C CA . GLU A 1 147 ? 3.306 18.815 6.859 1.00 23.43 147 GLU A CA 1
ATOM 1188 C C . GLU A 1 147 ? 4.018 19.321 8.073 1.00 27.16 147 GLU A C 1
ATOM 1189 O O . GLU A 1 147 ? 4.029 20.540 8.348 1.00 23.79 147 GLU A O 1
ATOM 1195 N N . ASP A 1 148 ? 4.613 18.370 8.778 1.00 23.60 148 ASP A N 1
ATOM 1196 C CA . ASP A 1 148 ? 5.346 18.598 10.039 1.00 24.77 148 ASP A CA 1
ATOM 1197 C C . ASP A 1 148 ? 6.704 17.972 9.849 1.00 25.21 148 ASP A C 1
ATOM 1198 O O . ASP A 1 148 ? 6.838 16.708 9.846 1.00 21.57 148 ASP A O 1
ATOM 1203 N N . ILE A 1 149 ? 7.715 18.812 9.685 1.00 20.31 149 ILE A N 1
ATOM 1204 C CA . ILE A 1 149 ? 9.070 18.363 9.350 1.00 23.18 149 ILE A CA 1
ATOM 1205 C C . ILE A 1 149 ? 9.838 18.327 10.639 1.00 28.06 149 ILE A C 1
ATOM 1206 O O . ILE A 1 149 ? 9.864 19.335 11.390 1.00 26.11 149 ILE A O 1
ATOM 1211 N N . LYS A 1 150 ? 10.422 17.158 10.930 1.00 24.27 150 LYS A N 1
ATOM 1212 C CA . LYS A 1 150 ? 11.273 16.989 12.094 1.00 25.64 150 LYS A CA 1
ATOM 1213 C C . LYS A 1 150 ? 12.670 16.702 11.619 1.00 26.19 150 LYS A C 1
ATOM 1214 O O . LYS A 1 150 ? 12.931 16.574 10.429 1.00 28.40 150 LYS A O 1
ATOM 1220 N N . SER A 1 151 ? 13.588 16.526 12.534 1.00 25.37 151 SER A N 1
ATOM 1221 C CA . SER A 1 151 ? 14.957 16.426 12.090 1.00 27.36 151 SER A CA 1
ATOM 1222 C C . SER A 1 151 ? 15.200 15.221 11.182 1.00 25.46 151 SER A C 1
ATOM 1223 O O . SER A 1 151 ? 16.018 15.301 10.297 1.00 26.10 151 SER A O 1
ATOM 1226 N N . TYR A 1 152 ? 14.503 14.097 11.412 1.00 22.41 152 TYR A N 1
ATOM 1227 C CA . TYR A 1 152 ? 14.875 12.898 10.684 1.00 22.49 152 TYR A CA 1
ATOM 1228 C C . TYR A 1 152 ? 13.655 12.170 10.053 1.00 21.47 152 TYR A C 1
ATOM 1229 O O . TYR A 1 152 ? 13.837 11.092 9.507 1.00 21.29 152 TYR A O 1
ATOM 1238 N N . TYR A 1 153 ? 12.490 12.744 10.268 1.00 19.64 153 TYR A N 1
ATOM 1239 C CA . TYR A 1 153 ? 11.281 12.276 9.637 1.00 19.24 153 TYR A CA 1
ATOM 1240 C C . TYR A 1 153 ? 10.287 13.408 9.433 1.00 18.39 153 TYR A C 1
ATOM 1241 O O . TYR A 1 153 ? 10.366 14.507 10.088 1.00 20.11 153 TYR A O 1
ATOM 1250 N N . THR A 1 154 ? 9.344 13.188 8.507 1.00 17.34 154 THR A N 1
ATOM 1251 C CA . THR A 1 154 ? 8.316 14.148 8.247 1.00 15.95 154 THR A CA 1
ATOM 1252 C C . THR A 1 154 ? 6.962 13.488 8.250 1.00 19.80 154 THR A C 1
ATOM 1253 O O . THR A 1 154 ? 6.825 12.377 7.747 1.00 16.14 154 THR A O 1
ATOM 1257 N N . VAL A 1 155 ? 5.961 14.161 8.778 1.00 16.98 155 VAL A N 1
ATOM 1258 C CA . VAL A 1 155 ? 4.575 13.647 8.729 1.00 15.68 155 VAL A CA 1
ATOM 1259 C C . VAL A 1 155 ? 3.705 14.538 7.874 1.00 16.50 155 VAL A C 1
ATOM 1260 O O . VAL A 1 155 ? 3.595 15.758 8.193 1.00 20.04 155 VAL A O 1
ATOM 1264 N N . ARG A 1 156 ? 2.976 14.015 6.885 1.00 15.01 156 ARG A N 1
ATOM 1265 C CA . ARG A 1 156 ? 2.240 14.864 6.012 1.00 14.48 156 ARG A CA 1
ATOM 1266 C C . ARG A 1 156 ? 0.813 14.461 6.123 1.00 15.49 156 ARG A C 1
ATOM 1267 O O . ARG A 1 156 ? 0.494 13.250 6.223 1.00 13.89 156 ARG A O 1
ATOM 1275 N N . GLN A 1 157 ? -0.050 15.460 6.027 1.00 14.65 157 GLN A N 1
ATOM 1276 C CA . GLN A 1 157 ? -1.473 15.289 5.911 1.00 15.76 157 GLN A CA 1
ATOM 1277 C C . GLN A 1 157 ? -1.893 15.474 4.451 1.00 13.75 157 GLN A C 1
ATOM 1278 O O . GLN A 1 157 ? -1.669 16.576 3.901 1.00 12.79 157 GLN A O 1
ATOM 1284 N N . LEU A 1 158 ? -2.452 14.420 3.824 1.00 11.79 158 LEU A N 1
ATOM 1285 C CA . LEU A 1 158 ? -2.783 14.405 2.426 1.00 12.47 158 LEU A CA 1
ATOM 1286 C C . LEU A 1 158 ? -4.265 14.187 2.309 1.00 12.03 158 LEU A C 1
ATOM 1287 O O . LEU A 1 158 ? -4.832 13.589 3.251 1.00 15.08 158 LEU A O 1
ATOM 1292 N N . GLU A 1 159 ? -4.911 14.760 1.329 1.00 12.76 159 GLU A N 1
ATOM 1293 C CA . GLU A 1 159 ? -6.300 14.480 1.016 1.00 13.77 159 GLU A CA 1
ATOM 1294 C C . GLU A 1 159 ? -6.369 13.728 -0.287 1.00 14.42 159 GLU A C 1
ATOM 1295 O O . GLU A 1 159 ? -5.900 14.191 -1.331 1.00 12.85 159 GLU A O 1
ATOM 1301 N N . LEU A 1 160 ? -6.897 12.509 -0.212 1.00 13.79 160 LEU A N 1
ATOM 1302 C CA . LEU A 1 160 ? -7.096 11.632 -1.385 1.00 13.33 160 LEU A CA 1
ATOM 1303 C C . LEU A 1 160 ? -8.572 11.687 -1.756 1.00 14.33 160 LEU A C 1
ATOM 1304 O O . LEU A 1 160 ? -9.401 11.368 -0.911 1.00 15.18 160 LEU A O 1
ATOM 1309 N N . GLU A 1 161 ? -8.838 12.077 -2.988 1.00 14.62 161 GLU A N 1
ATOM 1310 C CA . GLU A 1 161 ? -10.230 12.173 -3.480 1.00 16.20 161 GLU A CA 1
ATOM 1311 C C . GLU A 1 161 ? -10.441 11.174 -4.570 1.00 15.49 161 GLU A C 1
ATOM 1312 O O . GLU A 1 161 ? -9.687 11.111 -5.539 1.00 15.87 161 GLU A O 1
ATOM 1318 N N . ASN A 1 162 ? -11.491 10.360 -4.478 1.00 16.92 162 ASN A N 1
ATOM 1319 C CA . ASN A 1 162 ? -11.853 9.521 -5.510 1.00 14.92 162 ASN A CA 1
ATOM 1320 C C . ASN A 1 162 ? -12.820 10.256 -6.445 1.00 16.26 162 ASN A C 1
ATOM 1321 O O . ASN A 1 162 ? -13.983 10.639 -6.056 1.00 17.45 162 ASN A O 1
ATOM 1326 N N . LEU A 1 163 ? -12.367 10.508 -7.653 1.00 16.85 163 LEU A N 1
ATOM 1327 C CA . LEU A 1 163 ? -13.108 11.368 -8.576 1.00 16.70 163 LEU A CA 1
ATOM 1328 C C . LEU A 1 163 ? -14.341 10.678 -9.117 1.00 21.94 163 LEU A C 1
ATOM 1329 O O . LEU A 1 163 ? -15.317 11.338 -9.451 1.00 23.64 163 LEU A O 1
ATOM 1334 N N . THR A 1 164 ? -14.339 9.381 -9.071 1.00 21.63 164 THR A N 1
ATOM 1335 C CA . THR A 1 164 ? -15.499 8.608 -9.567 1.00 22.54 164 THR A CA 1
ATOM 1336 C C . THR A 1 164 ? -16.594 8.712 -8.533 1.00 24.25 164 THR A C 1
ATOM 1337 O O . THR A 1 164 ? -17.756 8.949 -8.901 1.00 23.74 164 THR A O 1
ATOM 1341 N N . THR A 1 165 ? -16.283 8.520 -7.259 1.00 22.60 165 THR A N 1
ATOM 1342 C CA . THR A 1 165 ? -17.313 8.371 -6.236 1.00 22.32 165 THR A CA 1
ATOM 1343 C C . THR A 1 165 ? -17.529 9.657 -5.529 1.00 24.56 165 THR A C 1
ATOM 1344 O O . THR A 1 165 ? -18.407 9.739 -4.659 1.00 27.20 165 THR A O 1
ATOM 1348 N N . GLN A 1 166 ? -16.671 10.671 -5.816 1.00 23.60 166 GLN A N 1
ATOM 1349 C CA . GLN A 1 166 ? -16.751 11.942 -5.127 1.00 26.14 166 GLN A CA 1
ATOM 1350 C C . GLN A 1 166 ? -16.494 11.926 -3.634 1.00 26.01 166 GLN A C 1
ATOM 1351 O O . GLN A 1 166 ? -16.876 12.852 -2.944 1.00 33.03 166 GLN A O 1
ATOM 1357 N N . GLU A 1 167 ? -15.788 10.957 -3.121 1.00 19.33 167 GLU A N 1
ATOM 1358 C CA . GLU A 1 167 ? -15.502 10.884 -1.738 1.00 19.96 167 GLU A CA 1
ATOM 1359 C C . GLU A 1 167 ? -14.036 11.263 -1.486 1.00 20.21 167 GLU A C 1
ATOM 1360 O O . GLU A 1 167 ? -13.246 11.144 -2.428 1.00 17.77 167 GLU A O 1
ATOM 1366 N N . THR A 1 168 ? -13.773 11.715 -0.280 1.00 19.32 168 THR A N 1
ATOM 1367 C CA . THR A 1 168 ? -12.438 12.132 0.130 1.00 18.42 168 THR A CA 1
ATOM 1368 C C . THR A 1 168 ? -12.056 11.485 1.408 1.00 19.42 168 THR A C 1
ATOM 1369 O O . THR A 1 168 ? -12.895 11.252 2.287 1.00 20.34 168 THR A O 1
ATOM 1373 N N . ARG A 1 169 ? -10.727 11.252 1.606 1.00 15.23 169 ARG A N 1
ATOM 1374 C CA . ARG A 1 169 ? -10.182 10.633 2.808 1.00 14.79 169 ARG A CA 1
ATOM 1375 C C . ARG A 1 169 ? -8.868 11.301 3.162 1.00 17.30 169 ARG A C 1
ATOM 1376 O O . ARG A 1 169 ? -8.157 11.714 2.238 1.00 14.06 169 ARG A O 1
ATOM 1384 N N . GLU A 1 170 ? -8.610 11.441 4.437 1.00 16.52 170 GLU A N 1
ATOM 1385 C CA . GLU A 1 170 ? -7.387 11.961 4.894 1.00 19.22 170 GLU A CA 1
ATOM 1386 C C . GLU A 1 170 ? -6.445 10.783 5.017 1.00 16.70 170 GLU A C 1
ATOM 1387 O O . GLU A 1 170 ? -6.779 9.774 5.690 1.00 15.88 170 GLU A O 1
ATOM 1393 N N . ILE A 1 171 ? -5.253 10.898 4.404 1.00 13.62 171 ILE A N 1
ATOM 1394 C CA . ILE A 1 171 ? -4.168 9.928 4.546 1.00 11.98 171 ILE A CA 1
ATOM 1395 C C . ILE A 1 171 ? -3.017 10.606 5.226 1.00 12.03 171 ILE A C 1
ATOM 1396 O O . ILE A 1 171 ? -2.636 11.709 4.837 1.00 11.94 171 ILE A O 1
ATOM 1401 N N . LEU A 1 172 ? -2.425 9.865 6.130 1.00 11.67 172 LEU A N 1
ATOM 1402 C CA . LEU A 1 172 ? -1.258 10.324 6.837 1.00 11.65 172 LEU A CA 1
ATOM 1403 C C . LEU A 1 172 ? -0.039 9.681 6.234 1.00 13.14 172 LEU A C 1
ATOM 1404 O O . LEU A 1 172 ? -0.018 8.452 6.000 1.00 13.38 172 LEU A O 1
ATOM 1409 N N . HIS A 1 173 ? 0.992 10.515 5.957 1.00 11.99 173 HIS A N 1
ATOM 1410 C CA . HIS A 1 173 ? 2.196 10.066 5.334 1.00 12.74 173 HIS A CA 1
ATOM 1411 C C . HIS A 1 173 ? 3.328 10.195 6.324 1.00 14.53 173 HIS A C 1
ATOM 1412 O O . HIS A 1 173 ? 3.656 11.336 6.692 1.00 15.23 173 HIS A O 1
ATOM 1419 N N . PHE A 1 174 ? 3.911 9.053 6.679 1.00 11.98 174 PHE A N 1
ATOM 1420 C CA . PHE A 1 174 ? 4.948 9.008 7.711 1.00 14.59 174 PHE A CA 1
ATOM 1421 C C . PHE A 1 174 ? 6.205 8.704 6.975 1.00 14.04 174 PHE A C 1
ATOM 1422 O O . PHE A 1 174 ? 6.473 7.535 6.492 1.00 15.40 174 PHE A O 1
ATOM 1430 N N . HIS A 1 175 ? 7.057 9.715 6.841 1.00 14.71 175 HIS A N 1
ATOM 1431 C CA . HIS A 1 175 ? 8.151 9.584 5.981 1.00 12.22 175 HIS A CA 1
ATOM 1432 C C . HIS A 1 175 ? 9.540 9.671 6.750 1.00 15.68 175 HIS A C 1
ATOM 1433 O O . HIS A 1 175 ? 9.917 10.759 7.263 1.00 16.80 175 HIS A O 1
ATOM 1440 N N . TYR A 1 176 ? 10.213 8.559 6.819 1.00 13.14 176 TYR A N 1
ATOM 1441 C CA . TYR A 1 176 ? 11.563 8.487 7.498 1.00 17.42 176 TYR A CA 1
ATOM 1442 C C . TYR A 1 176 ? 12.637 8.863 6.487 1.00 16.03 176 TYR A C 1
ATOM 1443 O O . TYR A 1 176 ? 12.875 8.156 5.504 1.00 17.18 176 TYR A O 1
ATOM 1452 N N . THR A 1 177 ? 13.279 10.023 6.672 1.00 17.31 177 THR A N 1
ATOM 1453 C CA . THR A 1 177 ? 14.013 10.612 5.638 1.00 18.09 177 THR A CA 1
ATOM 1454 C C . THR A 1 177 ? 15.524 10.387 5.799 1.00 22.00 177 THR A C 1
ATOM 1455 O O . THR A 1 177 ? 16.267 10.725 4.869 1.00 23.45 177 THR A O 1
ATOM 1459 N N . THR A 1 178 ? 15.926 9.724 6.877 1.00 22.64 178 THR A N 1
ATOM 1460 C CA . THR A 1 178 ? 17.343 9.478 7.164 1.00 25.05 178 THR A CA 1
ATOM 1461 C C . THR A 1 178 ? 17.768 8.025 7.375 1.00 27.42 178 THR A C 1
ATOM 1462 O O . THR A 1 178 ? 18.694 7.744 8.152 1.00 31.52 178 THR A O 1
ATOM 1466 N N . TRP A 1 179 ? 17.065 7.094 6.736 1.00 21.77 179 TRP A N 1
ATOM 1467 C CA . TRP A 1 179 ? 17.340 5.680 6.834 1.00 21.09 179 TRP A CA 1
ATOM 1468 C C . TRP A 1 179 ? 17.956 5.196 5.523 1.00 22.96 179 TRP A C 1
ATOM 1469 O O . TRP A 1 179 ? 17.268 5.026 4.453 1.00 21.64 179 TRP A O 1
ATOM 1480 N N . PRO A 1 180 ? 19.280 4.933 5.558 1.00 25.38 180 PRO A N 1
ATOM 1481 C CA . PRO A 1 180 ? 19.911 4.644 4.334 1.00 25.39 180 PRO A CA 1
ATOM 1482 C C . PRO A 1 180 ? 19.580 3.283 3.791 1.00 24.95 180 PRO A C 1
ATOM 1483 O O . PRO A 1 180 ? 19.273 2.352 4.588 1.00 24.34 180 PRO A O 1
ATOM 1487 N N . ASP A 1 181 ? 19.676 3.178 2.465 1.00 23.38 181 ASP A N 1
ATOM 1488 C CA . ASP A 1 181 ? 19.530 1.939 1.727 1.00 25.64 181 ASP A CA 1
ATOM 1489 C C . ASP A 1 181 ? 20.575 0.985 2.293 1.00 27.63 181 ASP A C 1
ATOM 1490 O O . ASP A 1 181 ? 21.699 1.409 2.579 1.00 23.31 181 ASP A O 1
ATOM 1495 N N . PHE A 1 182 ? 20.179 -0.253 2.461 1.00 27.86 182 PHE A N 1
ATOM 1496 C CA . PHE A 1 182 ? 20.959 -1.338 3.081 1.00 30.44 182 PHE A CA 1
ATOM 1497 C C . PHE A 1 182 ? 21.582 -1.008 4.418 1.00 29.00 182 PHE A C 1
ATOM 1498 O O . PHE A 1 182 ? 22.501 -1.681 4.829 1.00 34.92 182 PHE A O 1
ATOM 1506 N N . GLY A 1 183 ? 21.004 -0.040 5.116 1.00 24.71 183 GLY A N 1
ATOM 1507 C CA . GLY A 1 183 ? 21.502 0.483 6.410 1.00 26.04 183 GLY A CA 1
ATOM 1508 C C . GLY A 1 183 ? 20.424 0.358 7.468 1.00 26.82 183 GLY A C 1
ATOM 1509 O O . GLY A 1 183 ? 19.379 -0.333 7.239 1.00 22.03 183 GLY A O 1
ATOM 1510 N N . VAL A 1 184 ? 20.647 1.030 8.599 1.00 22.18 184 VAL A N 1
ATOM 1511 C CA . VAL A 1 184 ? 19.853 0.900 9.769 1.00 25.32 184 VAL A CA 1
ATOM 1512 C C . VAL A 1 184 ? 19.619 2.311 10.262 1.00 24.49 184 VAL A C 1
ATOM 1513 O O . VAL A 1 184 ? 20.358 3.243 9.829 1.00 27.76 184 VAL A O 1
ATOM 1517 N N . PRO A 1 185 ? 18.565 2.521 11.067 1.00 24.56 185 PRO A N 1
ATOM 1518 C CA . PRO A 1 185 ? 18.361 3.786 11.723 1.00 24.44 185 PRO A CA 1
ATOM 1519 C C . PRO A 1 185 ? 19.526 4.215 12.677 1.00 28.66 185 PRO A C 1
ATOM 1520 O O . PRO A 1 185 ? 20.397 3.442 12.999 1.00 31.00 185 PRO A O 1
ATOM 1524 N N . GLU A 1 186 ? 19.511 5.481 13.088 1.00 33.21 186 GLU A N 1
ATOM 1525 C CA . GLU A 1 186 ? 20.645 6.049 13.825 1.00 33.60 186 GLU A CA 1
ATOM 1526 C C . GLU A 1 186 ? 20.701 5.404 15.171 1.00 35.78 186 GLU A C 1
ATOM 1527 O O . GLU A 1 186 ? 21.786 5.189 15.696 1.00 34.97 186 GLU A O 1
ATOM 1529 N N . SER A 1 187 ? 19.549 5.038 15.710 1.00 35.62 187 SER A N 1
ATOM 1530 C CA . SER A 1 187 ? 19.496 4.374 16.961 1.00 40.10 187 SER A CA 1
ATOM 1531 C C . SER A 1 187 ? 18.130 3.735 17.184 1.00 38.25 187 SER A C 1
ATOM 1532 O O . SER A 1 187 ? 17.113 4.200 16.689 1.00 38.59 187 SER A O 1
ATOM 1535 N N . PRO A 1 188 ? 18.092 2.715 18.026 1.00 34.61 188 PRO A N 1
ATOM 1536 C CA . PRO A 1 188 ? 16.825 2.170 18.432 1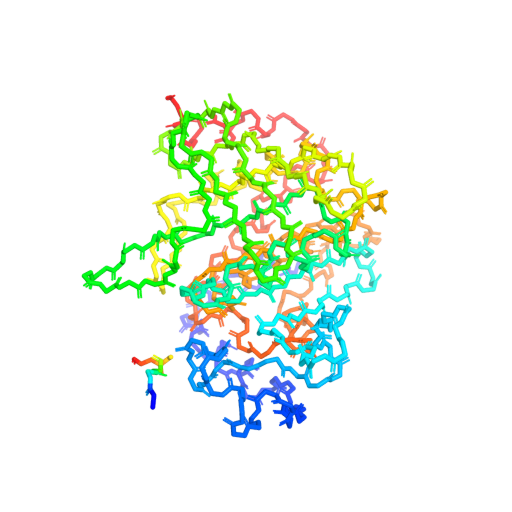.00 31.98 188 PRO A CA 1
ATOM 1537 C C . PRO A 1 188 ? 15.889 3.289 18.841 1.00 34.01 188 PRO A C 1
ATOM 1538 O O . PRO A 1 188 ? 14.700 3.209 18.549 1.00 28.28 188 PRO A O 1
ATOM 1542 N N . ALA A 1 189 ? 16.346 4.339 19.541 1.00 31.48 189 ALA A N 1
ATOM 1543 C CA . ALA A 1 189 ? 15.362 5.284 20.056 1.00 30.80 189 ALA A CA 1
ATOM 1544 C C . ALA A 1 189 ? 14.659 6.089 18.959 1.00 24.49 189 ALA A C 1
ATOM 1545 O O . ALA A 1 189 ? 13.448 6.361 19.070 1.00 30.39 189 ALA A O 1
ATOM 1547 N N . SER A 1 190 ? 15.401 6.459 17.956 1.00 23.39 190 SER A N 1
ATOM 1548 C CA . SER A 1 190 ? 14.868 7.272 16.867 1.00 27.65 190 SER A CA 1
ATOM 1549 C C . SER A 1 190 ? 13.908 6.433 16.021 1.00 25.90 190 SER A C 1
ATOM 1550 O O . SER A 1 190 ? 12.829 6.903 15.699 1.00 23.56 190 SER A O 1
ATOM 1553 N N . PHE A 1 191 ? 14.294 5.188 15.747 1.00 26.40 191 PHE A N 1
ATOM 1554 C CA . PHE A 1 191 ? 13.355 4.195 15.193 1.00 22.36 191 PHE A CA 1
ATOM 1555 C C . PHE A 1 191 ? 12.077 4.076 15.973 1.00 19.55 191 PHE A C 1
ATOM 1556 O O . PHE A 1 191 ? 10.989 4.145 15.361 1.00 17.09 191 PHE A O 1
ATOM 1564 N N . LEU A 1 192 ? 12.129 3.830 17.309 1.00 20.98 192 LEU A N 1
ATOM 1565 C CA . LEU A 1 192 ? 10.961 3.613 18.130 1.00 20.68 192 LEU A CA 1
ATOM 1566 C C . LEU A 1 192 ? 10.105 4.814 18.240 1.00 18.60 192 LEU A C 1
ATOM 1567 O O . LEU A 1 192 ? 8.873 4.724 18.252 1.00 21.93 192 LEU A O 1
ATOM 1572 N N . ASN A 1 193 ? 10.724 5.989 18.297 1.00 20.27 193 ASN A N 1
ATOM 1573 C CA . ASN A 1 193 ? 10.010 7.187 18.395 1.00 21.00 193 ASN A CA 1
ATOM 1574 C C . ASN A 1 193 ? 9.117 7.319 17.148 1.00 16.72 193 ASN A C 1
ATOM 1575 O O . ASN A 1 193 ? 7.966 7.654 17.252 1.00 23.53 193 ASN A O 1
ATOM 1580 N N . PHE A 1 194 ? 9.667 6.981 16.010 1.00 17.54 194 PHE A N 1
ATOM 1581 C CA . PHE A 1 194 ? 8.906 7.025 14.727 1.00 17.54 194 PHE A CA 1
ATOM 1582 C C . PHE A 1 194 ? 7.831 5.986 14.739 1.00 15.58 194 PHE A C 1
ATOM 1583 O O . PHE A 1 194 ? 6.682 6.323 14.415 1.00 17.49 194 PHE A O 1
ATOM 1591 N N . LEU A 1 195 ? 8.182 4.722 15.028 1.00 15.47 195 LEU A N 1
ATOM 1592 C CA . LEU A 1 195 ? 7.146 3.680 15.125 1.00 16.50 195 LEU A CA 1
ATOM 1593 C C . LEU A 1 195 ? 5.996 4.043 16.047 1.00 17.17 195 LEU A C 1
ATOM 1594 O O . LEU A 1 195 ? 4.769 3.878 15.685 1.00 19.48 195 LEU A O 1
ATOM 1599 N N . PHE A 1 196 ? 6.337 4.561 17.264 1.00 19.88 196 PHE A N 1
ATOM 1600 C CA . PHE A 1 196 ? 5.291 4.999 18.204 1.00 23.47 196 PHE A CA 1
ATOM 1601 C C . PHE A 1 196 ? 4.490 6.183 17.729 1.00 18.54 196 PHE A C 1
ATOM 1602 O O . PHE A 1 196 ? 3.266 6.260 17.968 1.00 17.96 196 PHE A O 1
ATOM 1610 N N . LYS A 1 197 ? 5.089 7.023 16.918 1.00 19.22 197 LYS A N 1
ATOM 1611 C CA . LYS A 1 197 ? 4.320 8.091 16.299 1.00 22.55 197 LYS A CA 1
ATOM 1612 C C . LYS A 1 197 ? 3.277 7.491 15.330 1.00 20.08 197 LYS A C 1
ATOM 1613 O O . LYS A 1 197 ? 2.072 7.826 15.275 1.00 19.77 197 LYS A O 1
ATOM 1619 N N . VAL A 1 198 ? 3.726 6.548 14.500 1.00 18.27 198 VAL A N 1
ATOM 1620 C CA . VAL A 1 198 ? 2.715 5.849 13.652 1.00 16.92 198 VAL A CA 1
ATOM 1621 C C . VAL A 1 198 ? 1.641 5.208 14.477 1.00 15.32 198 VAL A C 1
ATOM 1622 O O . VAL A 1 198 ? 0.430 5.211 14.178 1.00 16.79 198 VAL A O 1
ATOM 1626 N N . ARG A 1 199 ? 2.031 4.513 15.531 1.00 17.69 199 ARG A N 1
ATOM 1627 C CA . ARG A 1 199 ? 1.063 3.834 16.317 1.00 15.42 199 ARG A CA 1
ATOM 1628 C C . ARG A 1 199 ? 0.050 4.794 16.940 1.00 17.08 199 ARG A C 1
ATOM 1629 O O . ARG A 1 199 ? -1.127 4.544 16.889 1.00 17.94 199 ARG A O 1
ATOM 1637 N N . GLU A 1 200 ? 0.531 5.932 17.408 1.00 20.49 200 GLU A N 1
ATOM 1638 C CA . GLU A 1 200 ? -0.341 6.860 18.179 1.00 25.30 200 GLU A CA 1
ATOM 1639 C C . GLU A 1 200 ? -1.273 7.615 17.290 1.00 27.75 200 GLU A C 1
ATOM 1640 O O . GLU A 1 200 ? -2.329 8.047 17.713 1.00 27.68 200 GLU A O 1
ATOM 1646 N N . SER A 1 201 ? -0.977 7.646 15.989 1.00 24.26 201 SER A N 1
ATOM 1647 C CA . SER A 1 201 ? -1.830 8.314 15.015 1.00 21.28 201 SER A CA 1
ATOM 1648 C C . SER A 1 201 ? -3.060 7.551 14.783 1.00 21.44 201 SER A C 1
ATOM 1649 O O . SER A 1 201 ? -3.979 8.078 14.188 1.00 28.57 201 SER A O 1
ATOM 1652 N N . GLY A 1 202 ? -3.077 6.273 15.121 1.00 20.22 202 GLY A N 1
ATOM 1653 C CA . GLY A 1 202 ? -4.229 5.417 14.866 1.00 23.53 202 GLY A CA 1
ATOM 1654 C C . GLY A 1 202 ? -4.244 4.727 13.518 1.00 23.85 202 GLY A C 1
ATOM 1655 O O . GLY A 1 202 ? -5.179 3.949 13.212 1.00 22.16 202 GLY A O 1
ATOM 1656 N N . SER A 1 203 ? -3.175 4.950 12.732 1.00 21.68 203 SER A N 1
ATOM 1657 C CA . SER A 1 203 ? -3.059 4.391 11.381 1.00 21.65 203 SER A CA 1
ATOM 1658 C C . SER A 1 203 ? -2.951 2.875 11.340 1.00 21.55 203 SER A C 1
ATOM 1659 O O . SER A 1 203 ? -3.184 2.240 10.310 1.00 24.52 203 SER A O 1
ATOM 1662 N N . LEU A 1 204 ? -2.588 2.281 12.476 1.00 19.90 204 LEU A N 1
ATOM 1663 C CA . LEU A 1 204 ? -2.393 0.865 12.538 1.00 21.69 204 LEU A CA 1
ATOM 1664 C C . LEU A 1 204 ? -3.606 0.179 13.174 1.00 23.58 204 LEU A C 1
ATOM 1665 O O . LEU A 1 204 ? -3.629 -1.049 13.337 1.00 25.14 204 LEU A O 1
ATOM 1670 N N . SER A 1 205 ? -4.651 0.943 13.447 1.00 25.50 205 SER A N 1
ATOM 1671 C CA . SER A 1 205 ? -5.811 0.353 14.118 1.00 27.52 205 SER A CA 1
ATOM 1672 C C . SER A 1 205 ? -6.550 -0.630 13.185 1.00 26.48 205 SER A C 1
ATOM 1673 O O . SER A 1 205 ? -6.700 -0.395 12.007 1.00 22.77 205 SER A O 1
ATOM 1676 N N . PRO A 1 206 ? -7.195 -1.648 13.764 1.00 25.88 206 PRO A N 1
ATOM 1677 C CA . PRO A 1 206 ? -7.943 -2.629 13.001 1.00 25.26 206 PRO A CA 1
ATOM 1678 C C . PRO A 1 206 ? -9.238 -2.087 12.405 1.00 24.41 206 PRO A C 1
ATOM 1679 O O . PRO A 1 206 ? -9.835 -2.740 11.546 1.00 33.03 206 PRO A O 1
ATOM 1683 N N . GLU A 1 207 ? -9.665 -0.889 12.803 1.00 24.88 207 GLU A N 1
ATOM 1684 C CA . GLU A 1 207 ? -10.817 -0.252 12.177 1.00 28.44 207 GLU A CA 1
ATOM 1685 C C . GLU A 1 207 ? -10.486 0.326 10.763 1.00 26.94 207 GLU A C 1
ATOM 1686 O O . GLU A 1 207 ? -11.372 0.643 9.998 1.00 25.94 207 GLU A O 1
ATOM 1692 N N . HIS A 1 208 ? -9.195 0.524 10.472 1.00 21.21 208 HIS A N 1
ATOM 1693 C CA . HIS A 1 208 ? -8.768 0.940 9.106 1.00 21.79 208 HIS A CA 1
ATOM 1694 C C . HIS A 1 208 ? -8.226 -0.280 8.367 1.00 19.78 208 HIS A C 1
ATOM 1695 O O . HIS A 1 208 ? -7.953 -1.311 8.961 1.00 18.10 208 HIS A O 1
ATOM 1702 N N . GLY A 1 209 ? -8.024 -0.130 7.080 1.00 17.35 209 GLY A N 1
ATOM 1703 C CA . GLY A 1 209 ? -7.363 -1.111 6.352 1.00 15.61 209 GLY A CA 1
ATOM 1704 C C . GLY A 1 209 ? -5.897 -1.124 6.740 1.00 15.83 209 GLY A C 1
ATOM 1705 O O . GLY A 1 209 ? -5.387 -0.269 7.541 1.00 13.81 209 GLY A O 1
ATOM 1706 N N . PRO A 1 210 ? -5.175 -2.064 6.142 1.00 12.82 210 PRO A N 1
ATOM 1707 C CA . PRO A 1 210 ? -3.772 -2.246 6.561 1.00 11.69 210 PRO A CA 1
ATOM 1708 C C . PRO A 1 210 ? -2.912 -1.004 6.160 1.00 11.77 210 PRO A C 1
ATOM 1709 O O . PRO A 1 210 ? -3.118 -0.470 5.076 1.00 14.80 210 PRO A O 1
ATOM 1713 N N . VAL A 1 211 ? -2.000 -0.600 7.008 1.00 12.89 211 VAL A N 1
ATOM 1714 C CA . VAL A 1 211 ? -1.016 0.418 6.635 1.00 14.35 211 VAL A CA 1
ATOM 1715 C C . VAL A 1 211 ? -0.307 -0.033 5.386 1.00 13.05 211 VAL A C 1
ATOM 1716 O O . VAL A 1 211 ? -0.019 -1.257 5.251 1.00 12.40 211 VAL A O 1
ATOM 1720 N N . VAL A 1 212 ? 0.124 0.922 4.547 1.00 11.14 212 VAL A N 1
ATOM 1721 C CA . VAL A 1 212 ? 1.046 0.567 3.463 1.00 10.84 212 VAL A CA 1
ATOM 1722 C C . VAL A 1 212 ? 2.412 0.965 3.872 1.00 11.86 212 VAL A C 1
ATOM 1723 O O . VAL A 1 212 ? 2.539 2.128 4.269 1.00 12.98 212 VAL A O 1
ATOM 1727 N N . VAL A 1 213 ? 3.352 0.059 3.869 1.00 10.19 213 VAL A N 1
ATOM 1728 C CA . VAL A 1 213 ? 4.757 0.341 4.278 1.00 10.60 213 VAL A CA 1
ATOM 1729 C C . VAL A 1 213 ? 5.557 0.113 2.994 1.00 10.88 213 VAL A C 1
ATOM 1730 O O . VAL A 1 213 ? 5.392 -0.906 2.235 1.00 11.52 213 VAL A O 1
ATOM 1734 N N . HIS A 1 214 ? 6.423 1.068 2.645 1.00 10.34 214 HIS A N 1
ATOM 1735 C CA . HIS A 1 214 ? 7.263 0.876 1.485 1.00 11.02 214 HIS A CA 1
ATOM 1736 C C . HIS A 1 214 ? 8.676 1.432 1.719 1.00 12.35 214 HIS A C 1
ATOM 1737 O O . HIS A 1 214 ? 8.894 2.272 2.615 1.00 14.02 214 HIS A O 1
ATOM 1744 N N . SER A 1 215 ? 9.563 0.888 0.915 1.00 12.13 215 SER A N 1
ATOM 1745 C CA . SER A 1 215 ? 10.905 1.400 0.746 1.00 13.20 215 SER A CA 1
ATOM 1746 C C . SER A 1 215 ? 11.171 1.548 -0.729 1.00 13.11 215 SER A C 1
ATOM 1747 O O . SER A 1 215 ? 10.253 1.928 -1.489 1.00 15.03 215 SER A O 1
ATOM 1750 N N . SER A 1 216 ? 12.351 1.254 -1.223 1.00 12.90 216 SER A N 1
ATOM 1751 C CA . SER A 1 216 ? 12.535 1.184 -2.700 1.00 12.77 216 SER A CA 1
ATOM 1752 C C . SER A 1 216 ? 11.995 -0.132 -3.255 1.00 12.24 216 SER A C 1
ATOM 1753 O O . SER A 1 216 ? 11.167 -0.125 -4.174 1.00 13.75 216 SER A O 1
ATOM 1756 N N . ALA A 1 217 ? 12.319 -1.249 -2.629 1.00 12.18 217 ALA A N 1
ATOM 1757 C CA . ALA A 1 217 ? 11.861 -2.553 -3.030 1.00 12.30 217 ALA A CA 1
ATOM 1758 C C . ALA A 1 217 ? 10.692 -3.027 -2.231 1.00 12.79 217 ALA A C 1
ATOM 1759 O O . ALA A 1 217 ? 10.003 -3.912 -2.656 1.00 14.36 217 ALA A O 1
ATOM 1761 N N . GLY A 1 218 ? 10.488 -2.461 -1.067 1.00 12.33 218 GLY A N 1
ATOM 1762 C CA . GLY A 1 218 ? 9.431 -2.901 -0.142 1.00 13.68 218 GLY A CA 1
ATOM 1763 C C . GLY A 1 218 ? 9.790 -4.174 0.575 1.00 11.99 218 GLY A C 1
ATOM 1764 O O . GLY A 1 218 ? 8.895 -4.963 0.919 1.00 12.76 218 GLY A O 1
ATOM 1765 N N . ILE A 1 219 ? 11.075 -4.399 0.811 1.00 14.63 219 ILE A N 1
ATOM 1766 C CA . ILE A 1 219 ? 11.480 -5.548 1.605 1.00 15.42 219 ILE A CA 1
ATOM 1767 C C . ILE A 1 219 ? 12.483 -5.284 2.737 1.00 17.24 219 ILE A C 1
ATOM 1768 O O . ILE A 1 219 ? 12.449 -5.994 3.742 1.00 17.55 219 ILE A O 1
ATOM 1773 N N . GLY A 1 220 ? 13.483 -4.398 2.555 1.00 17.07 220 GLY A N 1
ATOM 1774 C CA . GLY A 1 220 ? 14.639 -4.368 3.525 1.00 19.19 220 GLY A CA 1
ATOM 1775 C C . GLY A 1 220 ? 14.384 -3.483 4.753 1.00 16.98 220 GLY A C 1
ATOM 1776 O O . GLY A 1 220 ? 14.177 -3.948 5.865 1.00 17.86 220 GLY A O 1
ATOM 1777 N N . ARG A 1 221 ? 14.305 -2.174 4.525 1.00 17.13 221 ARG A N 1
ATOM 1778 C CA . ARG A 1 221 ? 13.808 -1.277 5.495 1.00 13.39 221 ARG A CA 1
ATOM 1779 C C . ARG A 1 221 ? 12.397 -1.591 5.952 1.00 15.33 221 ARG A C 1
ATOM 1780 O O . ARG A 1 221 ? 12.079 -1.486 7.147 1.00 14.19 221 ARG A O 1
ATOM 1788 N N . SER A 1 222 ? 11.521 -1.840 4.963 1.00 13.95 222 SER A N 1
ATOM 1789 C CA . SER A 1 222 ? 10.179 -2.217 5.250 1.00 14.67 222 SER A CA 1
ATOM 1790 C C . SER A 1 222 ? 10.040 -3.443 6.087 1.00 14.29 222 SER A C 1
ATOM 1791 O O . SER A 1 222 ? 9.213 -3.463 7.034 1.00 15.63 222 SER A O 1
ATOM 1794 N N . GLY A 1 223 ? 10.803 -4.501 5.810 1.00 14.11 223 GLY A N 1
ATOM 1795 C CA . GLY A 1 223 ? 10.856 -5.662 6.648 1.00 15.94 223 GLY A CA 1
ATOM 1796 C C . GLY A 1 223 ? 11.240 -5.383 8.118 1.00 17.40 223 GLY A C 1
ATOM 1797 O O . GLY A 1 223 ? 10.577 -5.899 9.044 1.00 16.29 223 GLY A O 1
ATOM 1798 N N . THR A 1 224 ? 12.237 -4.513 8.291 1.00 17.69 224 THR A N 1
ATOM 1799 C CA . THR A 1 224 ? 12.767 -4.098 9.552 1.00 18.52 224 THR A CA 1
ATOM 1800 C C . THR A 1 224 ? 11.712 -3.433 10.360 1.00 17.84 224 THR A C 1
ATOM 1801 O O . THR A 1 224 ? 11.494 -3.875 11.526 1.00 17.87 224 THR A O 1
ATOM 1805 N N . PHE A 1 225 ? 10.964 -2.470 9.753 1.00 17.24 225 PHE A N 1
ATOM 1806 C CA . PHE A 1 225 ? 9.853 -1.781 10.404 1.00 17.04 225 PHE A CA 1
ATOM 1807 C C . PHE A 1 225 ? 8.701 -2.721 10.887 1.00 18.54 225 PHE A C 1
ATOM 1808 O O . PHE A 1 225 ? 8.312 -2.741 12.046 1.00 15.26 225 PHE A O 1
ATOM 1816 N N . CYS A 1 226 ? 8.268 -3.583 9.998 1.00 14.82 226 CYS A N 1
ATOM 1817 C CA . CYS A 1 226 ? 7.179 -4.485 10.346 1.00 17.23 226 CYS A CA 1
ATOM 1818 C C . CYS A 1 226 ? 7.572 -5.563 11.308 1.00 14.94 226 CYS A C 1
ATOM 1819 O O . CYS A 1 226 ? 6.771 -5.911 12.145 1.00 14.79 226 CYS A O 1
ATOM 1822 N N . LEU A 1 227 ? 8.800 -6.041 11.265 1.00 15.61 227 LEU A N 1
ATOM 1823 C CA . LEU A 1 227 ? 9.178 -7.113 12.157 1.00 16.03 227 LEU A CA 1
ATOM 1824 C C . LEU A 1 227 ? 9.240 -6.556 13.577 1.00 18.08 227 LEU A C 1
ATOM 1825 O O . LEU A 1 227 ? 8.809 -7.201 14.537 1.00 15.25 227 LEU A O 1
ATOM 1830 N N . ALA A 1 228 ? 9.806 -5.381 13.728 1.00 15.55 228 ALA A N 1
ATOM 1831 C CA . ALA A 1 228 ? 9.786 -4.744 15.060 1.00 17.87 228 ALA A CA 1
ATOM 1832 C C . ALA A 1 228 ? 8.410 -4.530 15.668 1.00 19.83 228 ALA A C 1
ATOM 1833 O O . ALA A 1 228 ? 8.146 -4.946 16.802 1.00 16.32 228 ALA A O 1
ATOM 1835 N N . ASP A 1 229 ? 7.506 -3.929 14.886 1.00 15.75 229 ASP A N 1
ATOM 1836 C CA . ASP A 1 229 ? 6.195 -3.709 15.305 1.00 17.49 229 ASP A CA 1
ATOM 1837 C C . ASP A 1 229 ? 5.490 -5.007 15.689 1.00 13.83 229 ASP A C 1
ATOM 1838 O O . ASP A 1 229 ? 4.850 -5.090 16.755 1.00 16.65 229 ASP A O 1
ATOM 1843 N N . THR A 1 230 ? 5.546 -6.001 14.817 1.00 12.20 230 THR A N 1
ATOM 1844 C CA . THR A 1 230 ? 4.998 -7.294 15.094 1.00 13.69 230 THR A CA 1
ATOM 1845 C C . THR A 1 230 ? 5.550 -7.978 16.349 1.00 14.00 230 THR A C 1
ATOM 1846 O O . THR A 1 230 ? 4.773 -8.530 17.130 1.00 16.33 230 THR A O 1
ATOM 1850 N N . CYS A 1 231 ? 6.855 -7.944 16.534 1.00 14.25 231 CYS A N 1
ATOM 1851 C CA . CYS A 1 231 ? 7.374 -8.577 17.682 1.00 16.50 231 CYS A CA 1
ATOM 1852 C C . CYS A 1 231 ? 6.881 -7.891 18.937 1.00 18.26 231 CYS A C 1
ATOM 1853 O O . CYS A 1 231 ? 6.577 -8.569 19.945 1.00 16.12 231 CYS A O 1
ATOM 1856 N N . LEU A 1 232 ? 6.766 -6.564 18.888 1.00 18.28 232 LEU A N 1
ATOM 1857 C CA . LEU A 1 232 ? 6.405 -5.827 20.110 1.00 19.10 232 LEU A CA 1
ATOM 1858 C C . LEU A 1 232 ? 4.918 -6.113 20.405 1.00 20.58 232 LEU A C 1
ATOM 1859 O O . LEU A 1 232 ? 4.474 -6.288 21.601 1.00 21.25 232 LEU A O 1
ATOM 1864 N N . LEU A 1 233 ? 4.109 -6.291 19.377 1.00 18.14 233 LEU A N 1
ATOM 1865 C CA . LEU A 1 233 ? 2.758 -6.732 19.559 1.00 17.72 233 LEU A CA 1
ATOM 1866 C C . LEU A 1 233 ? 2.718 -8.132 20.267 1.00 20.58 233 LEU A C 1
ATOM 1867 O O . LEU A 1 233 ? 1.947 -8.365 21.192 1.00 19.64 233 LEU A O 1
ATOM 1872 N N . LEU A 1 234 ? 3.533 -9.060 19.809 1.00 20.82 234 LEU A N 1
ATOM 1873 C CA . LEU A 1 234 ? 3.496 -10.406 20.369 1.00 22.54 234 LEU A CA 1
ATOM 1874 C C . LEU A 1 234 ? 3.901 -10.386 21.852 1.00 22.85 234 LEU A C 1
ATOM 1875 O O . LEU A 1 234 ? 3.255 -11.130 22.656 1.00 22.53 234 LEU A O 1
ATOM 1880 N N . MET A 1 235 ? 4.929 -9.581 22.157 1.00 24.28 235 MET A N 1
ATOM 1881 C CA . MET A 1 235 ? 5.461 -9.364 23.504 1.00 26.93 235 MET A CA 1
ATOM 1882 C C . MET A 1 235 ? 4.390 -8.973 24.437 1.00 28.05 235 MET A C 1
ATOM 1883 O O . MET A 1 235 ? 4.376 -9.383 25.600 1.00 25.83 235 MET A O 1
ATOM 1888 N N . ASP A 1 236 ? 3.462 -8.211 23.922 1.00 23.09 236 ASP A N 1
ATOM 1889 C CA . ASP A 1 236 ? 2.364 -7.670 24.728 1.00 25.76 236 ASP A CA 1
ATOM 1890 C C . ASP A 1 236 ? 1.242 -8.648 24.881 1.00 28.06 236 ASP A C 1
ATOM 1891 O O . ASP A 1 236 ? 0.479 -8.535 25.841 1.00 26.35 236 ASP A O 1
ATOM 1896 N N . LYS A 1 237 ? 1.076 -9.590 23.937 1.00 24.19 237 LYS A N 1
ATOM 1897 C CA . LYS A 1 237 ? -0.036 -10.531 24.005 1.00 28.16 237 LYS A CA 1
ATOM 1898 C C . LYS A 1 237 ? 0.347 -11.828 24.722 1.00 29.27 237 LYS A C 1
ATOM 1899 O O . LYS A 1 237 ? -0.536 -12.546 25.191 1.00 30.64 237 LYS A O 1
ATOM 1905 N N . ARG A 1 238 ? 1.625 -12.159 24.764 1.00 29.02 238 ARG A N 1
ATOM 1906 C CA . ARG A 1 238 ? 1.964 -13.508 25.211 1.00 32.55 238 ARG A CA 1
ATOM 1907 C C . ARG A 1 238 ? 2.086 -13.693 26.706 1.00 31.00 238 ARG A C 1
ATOM 1908 O O . ARG A 1 238 ? 2.600 -12.799 27.381 1.00 30.09 238 ARG A O 1
ATOM 1916 N N . LYS A 1 239 ? 1.692 -14.900 27.191 1.00 38.44 239 LYS A N 1
ATOM 1917 C CA . LYS A 1 239 ? 1.784 -15.222 28.632 1.00 38.07 239 LYS A CA 1
ATOM 1918 C C . LYS A 1 239 ? 3.200 -14.946 29.044 1.00 40.69 239 LYS A C 1
ATOM 1919 O O . LYS A 1 239 ? 3.416 -14.224 30.024 1.00 35.33 239 LYS A O 1
ATOM 1921 N N . ASP A 1 240 ? 4.163 -15.409 28.225 1.00 42.13 240 ASP A N 1
ATOM 1922 C CA . ASP A 1 240 ? 5.567 -15.207 28.462 1.00 38.02 240 ASP A CA 1
ATOM 1923 C C . ASP A 1 240 ? 6.184 -14.246 27.404 1.00 42.07 240 ASP A C 1
ATOM 1924 O O . ASP A 1 240 ? 6.401 -14.647 26.282 1.00 42.75 240 ASP A O 1
ATOM 1929 N N . PRO A 1 241 ? 6.430 -12.963 27.752 1.00 43.49 241 PRO A N 1
ATOM 1930 C CA . PRO A 1 241 ? 7.041 -12.014 26.794 1.00 43.92 241 PRO A CA 1
ATOM 1931 C C . PRO A 1 241 ? 8.394 -12.410 26.214 1.00 48.73 241 PRO A C 1
ATOM 1932 O O . PRO A 1 241 ? 8.808 -11.882 25.188 1.00 52.08 241 PRO A O 1
ATOM 1936 N N . SER A 1 242 ? 9.060 -13.358 26.854 1.00 50.20 242 SER A N 1
ATOM 1937 C CA . SER A 1 242 ? 10.386 -13.818 26.455 1.00 49.42 242 SER A CA 1
ATOM 1938 C C . SER A 1 242 ? 10.373 -14.908 25.426 1.00 42.53 242 SER A C 1
ATOM 1939 O O . SER A 1 242 ? 11.422 -15.207 24.872 1.00 42.29 242 SER A O 1
ATOM 1942 N N . SER A 1 243 ? 9.216 -15.561 25.245 1.00 36.59 243 SER A N 1
ATOM 1943 C CA . SER A 1 243 ? 9.024 -16.606 24.224 1.00 37.74 243 SER A CA 1
ATOM 1944 C C . SER A 1 243 ? 9.119 -16.072 22.769 1.00 34.03 243 SER A C 1
ATOM 1945 O O . SER A 1 243 ? 9.362 -16.844 21.845 1.00 33.17 243 SER A O 1
ATOM 1948 N N . VAL A 1 244 ? 8.947 -14.763 22.581 1.00 27.59 244 VAL A N 1
ATOM 1949 C CA . VAL A 1 244 ? 9.023 -14.219 21.187 1.00 23.07 244 VAL A CA 1
ATOM 1950 C C . VAL A 1 244 ? 10.361 -14.536 20.550 1.00 21.96 244 VAL A C 1
ATOM 1951 O O . VAL A 1 244 ? 11.395 -14.018 20.947 1.00 25.44 244 VAL A O 1
ATOM 1955 N N . ASP A 1 245 ? 10.326 -15.300 19.470 1.00 24.53 245 ASP A N 1
ATOM 1956 C CA . ASP A 1 245 ? 11.506 -15.685 18.766 1.00 24.18 245 ASP A CA 1
ATOM 1957 C C . ASP A 1 245 ? 11.560 -14.873 17.483 1.00 24.62 245 ASP A C 1
ATOM 1958 O O . ASP A 1 245 ? 10.823 -15.177 16.562 1.00 20.25 245 ASP A O 1
ATOM 1963 N N . ILE A 1 246 ? 12.442 -13.910 17.426 1.00 21.34 246 ILE A N 1
ATOM 1964 C CA . ILE A 1 246 ? 12.499 -12.955 16.293 1.00 21.97 246 ILE A CA 1
ATOM 1965 C C . ILE A 1 246 ? 12.709 -13.621 14.947 1.00 22.00 246 ILE A C 1
ATOM 1966 O O . ILE A 1 246 ? 12.083 -13.219 13.942 1.00 19.26 246 ILE A O 1
ATOM 1971 N N . LYS A 1 247 ? 13.643 -14.568 14.906 1.00 20.39 247 LYS A N 1
ATOM 1972 C CA . LYS A 1 247 ? 13.891 -15.392 13.739 1.00 19.92 247 LYS A CA 1
ATOM 1973 C C . LYS A 1 247 ? 12.634 -16.093 13.226 1.00 21.44 247 LYS A C 1
ATOM 1974 O O . LYS A 1 247 ? 12.424 -16.128 11.997 1.00 20.49 247 LYS A O 1
ATOM 1980 N N . LYS A 1 248 ? 11.823 -16.667 14.131 1.00 17.33 248 LYS A N 1
ATOM 1981 C CA . LYS A 1 248 ? 10.593 -17.348 13.721 1.00 19.51 248 LYS A CA 1
ATOM 1982 C C . LYS A 1 248 ? 9.594 -16.379 13.188 1.00 16.77 248 LYS A C 1
ATOM 1983 O O . LYS A 1 248 ? 8.865 -16.732 12.262 1.00 17.69 248 LYS A O 1
ATOM 1989 N N . VAL A 1 249 ? 9.549 -15.195 13.798 1.00 15.32 249 VAL A N 1
ATOM 1990 C CA . VAL A 1 249 ? 8.501 -14.188 13.410 1.00 15.79 249 VAL A CA 1
ATOM 1991 C C . VAL A 1 249 ? 8.882 -13.691 11.977 1.00 13.72 249 VAL A C 1
ATOM 1992 O O . VAL A 1 249 ? 8.027 -13.508 11.110 1.00 13.84 249 VAL A O 1
ATOM 1996 N N . LEU A 1 250 ? 10.157 -13.566 11.721 1.00 14.40 250 LEU A N 1
ATOM 1997 C CA . LEU A 1 250 ? 10.606 -13.127 10.440 1.00 16.47 250 LEU A CA 1
ATOM 1998 C C . LEU A 1 250 ? 10.367 -14.195 9.386 1.00 16.98 250 LEU A C 1
ATOM 1999 O O . LEU A 1 250 ? 9.992 -13.827 8.290 1.00 14.44 250 LEU A O 1
ATOM 2004 N N . LEU A 1 251 ? 10.523 -15.508 9.686 1.00 13.88 251 LEU A N 1
ATOM 2005 C CA . LEU A 1 251 ? 10.238 -16.523 8.704 1.00 14.53 251 LEU A CA 1
ATOM 2006 C C . LEU A 1 251 ? 8.747 -16.555 8.450 1.00 14.02 251 LEU A C 1
ATOM 2007 O O . LEU A 1 251 ? 8.259 -16.805 7.300 1.00 15.30 251 LEU A O 1
ATOM 2012 N N . GLU A 1 252 ? 7.993 -16.259 9.512 1.00 14.34 252 GLU A N 1
ATOM 2013 C CA . GLU A 1 252 ? 6.525 -16.163 9.328 1.00 12.96 252 GLU A CA 1
ATOM 2014 C C . GLU A 1 252 ? 6.159 -15.017 8.315 1.00 13.83 252 GLU A C 1
ATOM 2015 O O . GLU A 1 252 ? 5.470 -15.232 7.381 1.00 11.56 252 GLU A O 1
ATOM 2021 N N . MET A 1 253 ? 6.690 -13.837 8.512 1.00 13.26 253 MET A N 1
ATOM 2022 C CA . MET A 1 253 ? 6.507 -12.738 7.548 1.00 15.51 253 MET A CA 1
ATOM 2023 C C . MET A 1 253 ? 6.993 -13.081 6.173 1.00 13.64 253 MET A C 1
ATOM 2024 O O . MET A 1 253 ? 6.376 -12.699 5.209 1.00 12.94 253 MET A O 1
ATOM 2029 N N . ARG A 1 254 ? 8.121 -13.796 6.029 1.00 12.68 254 ARG A N 1
ATOM 2030 C CA . ARG A 1 254 ? 8.589 -14.235 4.733 1.00 12.23 254 ARG A CA 1
ATOM 2031 C C . ARG A 1 254 ? 7.668 -15.240 4.010 1.00 13.36 254 ARG A C 1
ATOM 2032 O O . ARG A 1 254 ? 7.842 -15.472 2.788 1.00 12.48 254 ARG A O 1
ATOM 2040 N N . LYS A 1 255 ? 6.636 -15.784 4.681 1.00 11.64 255 LYS A N 1
ATOM 2041 C CA . LYS A 1 255 ? 5.633 -16.566 3.955 1.00 12.77 255 LYS A CA 1
ATOM 2042 C C . LYS A 1 255 ? 4.783 -15.688 3.023 1.00 11.22 255 LYS A C 1
ATOM 2043 O O . LYS A 1 255 ? 4.108 -16.190 2.068 1.00 13.16 255 LYS A O 1
ATOM 2049 N N . PHE A 1 256 ? 4.813 -14.392 3.318 1.00 11.16 256 PHE A N 1
ATOM 2050 C CA . PHE A 1 256 ? 3.961 -13.454 2.628 1.00 9.90 256 PHE A CA 1
ATOM 2051 C C . PHE A 1 256 ? 4.631 -12.584 1.620 1.00 10.45 256 PHE A C 1
ATOM 2052 O O . PHE A 1 256 ? 3.992 -12.121 0.670 1.00 10.91 256 PHE A O 1
ATOM 2060 N N . ARG A 1 257 ? 5.888 -12.251 1.845 1.00 11.28 257 ARG A N 1
ATOM 2061 C CA . ARG A 1 257 ? 6.653 -11.463 0.838 1.00 11.40 257 ARG A CA 1
ATOM 2062 C C . ARG A 1 257 ? 8.117 -11.897 0.977 1.00 11.45 257 ARG A C 1
ATOM 2063 O O . ARG A 1 257 ? 8.683 -12.032 2.090 1.00 14.17 257 ARG A O 1
ATOM 2071 N N . MET A 1 258 ? 8.737 -12.132 -0.175 1.00 10.97 258 MET A N 1
ATOM 2072 C CA . MET A 1 258 ? 10.149 -12.561 -0.162 1.00 10.91 258 MET A CA 1
ATOM 2073 C C . MET A 1 258 ? 11.075 -11.449 0.359 1.00 11.29 258 MET A C 1
ATOM 2074 O O . MET A 1 258 ? 10.874 -10.258 0.222 1.00 11.83 258 MET A O 1
ATOM 2079 N N . GLY A 1 259 ? 12.164 -11.925 0.899 1.00 12.63 259 GLY A N 1
ATOM 2080 C CA . GLY A 1 259 ? 13.321 -11.071 1.097 1.00 12.49 259 GLY A CA 1
ATOM 2081 C C . GLY A 1 259 ? 13.285 -10.061 2.225 1.00 13.61 259 GLY A C 1
ATOM 2082 O O . GLY A 1 259 ? 14.223 -9.233 2.305 1.00 12.74 259 GLY A O 1
ATOM 2083 N N . LEU A 1 260 ? 12.325 -10.177 3.131 1.00 15.32 260 LEU A N 1
ATOM 2084 C CA . LEU A 1 260 ? 12.176 -9.180 4.217 1.00 14.13 260 LEU A CA 1
ATOM 2085 C C . LEU A 1 260 ? 13.425 -9.174 5.139 1.00 14.29 260 LEU A C 1
ATOM 2086 O O . LEU A 1 260 ? 13.841 -10.225 5.669 1.00 13.55 260 LEU A O 1
ATOM 2091 N N . ILE A 1 261 ? 14.035 -7.999 5.335 1.00 14.21 261 ILE A N 1
ATOM 2092 C CA . ILE A 1 261 ? 15.296 -7.788 6.020 1.00 16.12 261 ILE A CA 1
ATOM 2093 C C . ILE A 1 261 ? 16.413 -8.220 5.058 1.00 15.54 261 ILE A C 1
ATOM 2094 O O . ILE A 1 261 ? 16.493 -9.365 4.604 1.00 17.60 261 ILE A O 1
ATOM 2099 N N . GLN A 1 262 ? 17.160 -7.243 4.604 1.00 16.69 262 GLN A N 1
ATOM 2100 C CA . GLN A 1 262 ? 18.099 -7.430 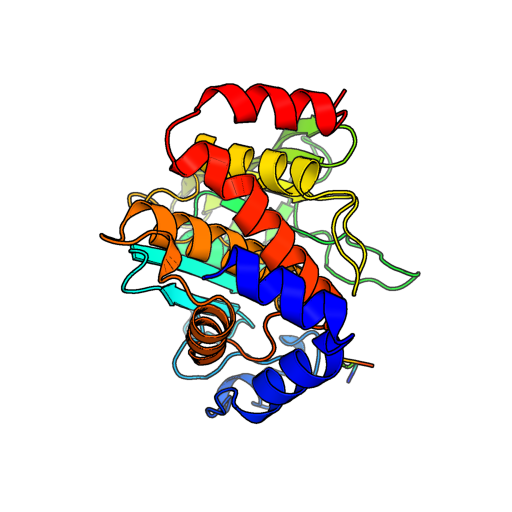3.539 1.00 19.55 262 GLN A CA 1
ATOM 2101 C C . GLN A 1 262 ? 19.567 -7.657 3.965 1.00 20.07 262 GLN A C 1
ATOM 2102 O O . GLN A 1 262 ? 20.301 -8.088 3.138 1.00 22.37 262 GLN A O 1
ATOM 2108 N N . THR A 1 263 ? 19.905 -7.320 5.197 1.00 21.48 263 THR A N 1
ATOM 2109 C CA . THR A 1 263 ? 21.227 -7.493 5.729 1.00 22.58 263 THR A CA 1
ATOM 2110 C C . THR A 1 263 ? 21.191 -8.069 7.126 1.00 23.72 263 THR A C 1
ATOM 2111 O O . THR A 1 263 ? 20.298 -7.838 7.904 1.00 21.69 263 THR A O 1
ATOM 2115 N N . ALA A 1 264 ? 22.277 -8.744 7.479 1.00 26.41 264 ALA A N 1
ATOM 2116 C CA . ALA A 1 264 ? 22.520 -9.139 8.890 1.00 27.29 264 ALA A CA 1
ATOM 2117 C C . ALA A 1 264 ? 22.438 -8.010 9.876 1.00 21.58 264 ALA A C 1
ATOM 2118 O O . ALA A 1 264 ? 21.940 -8.167 10.963 1.00 22.32 264 ALA A O 1
ATOM 2120 N N . ASP A 1 265 ? 22.938 -6.851 9.522 1.00 22.61 265 ASP A N 1
ATOM 2121 C CA . ASP A 1 265 ? 22.898 -5.725 10.439 1.00 24.96 265 ASP A CA 1
ATOM 2122 C C . ASP A 1 265 ? 21.527 -5.154 10.612 1.00 20.99 265 ASP A C 1
ATOM 2123 O O . ASP A 1 265 ? 21.162 -4.721 11.694 1.00 20.41 265 ASP A O 1
ATOM 2128 N N . GLN A 1 266 ? 20.686 -5.229 9.570 1.00 22.25 266 GLN A N 1
ATOM 2129 C CA . GLN A 1 266 ? 19.235 -4.947 9.787 1.00 19.15 266 GLN A CA 1
ATOM 2130 C C . GLN A 1 266 ? 18.593 -5.919 10.761 1.00 20.35 266 GLN A C 1
ATOM 2131 O O . GLN A 1 266 ? 17.785 -5.531 11.579 1.00 20.36 266 GLN A O 1
ATOM 2137 N N . LEU A 1 267 ? 18.917 -7.212 10.626 1.00 23.99 267 LEU A N 1
ATOM 2138 C CA . LEU A 1 267 ? 18.438 -8.234 11.581 1.00 23.47 267 LEU A CA 1
ATOM 2139 C C . LEU A 1 267 ? 18.836 -7.901 13.018 1.00 21.90 267 LEU A C 1
ATOM 2140 O O . LEU A 1 267 ? 18.035 -7.878 13.930 1.00 21.88 267 LEU A O 1
ATOM 2145 N N . ARG A 1 268 ? 20.113 -7.572 13.187 1.00 22.80 268 ARG A N 1
ATOM 2146 C CA . ARG A 1 268 ? 20.651 -7.157 14.495 1.00 23.56 268 ARG A CA 1
ATOM 2147 C C . ARG A 1 268 ? 19.970 -5.913 15.031 1.00 22.24 268 ARG A C 1
ATOM 2148 O O . ARG A 1 268 ? 19.477 -5.884 16.159 1.00 22.11 268 ARG A O 1
ATOM 2156 N N . PHE A 1 269 ? 19.803 -4.908 14.193 1.00 23.41 269 PHE A N 1
ATOM 2157 C CA . PHE A 1 269 ? 19.049 -3.752 14.616 1.00 22.42 269 PHE A CA 1
ATOM 2158 C C . PHE A 1 269 ? 17.639 -4.088 15.069 1.00 21.00 269 PHE A C 1
ATOM 2159 O O . PHE A 1 269 ? 17.127 -3.555 16.044 1.00 21.22 269 PHE A O 1
ATOM 2167 N N . SER A 1 270 ? 16.991 -5.002 14.350 1.00 24.40 270 SER A N 1
ATOM 2168 C CA . SER A 1 270 ? 15.679 -5.408 14.706 1.00 21.53 270 SER A CA 1
ATOM 2169 C C . SER A 1 270 ? 15.682 -5.916 16.140 1.00 22.32 270 SER A C 1
ATOM 2170 O O . SER A 1 270 ? 14.863 -5.542 16.953 1.00 24.78 270 SER A O 1
ATOM 2173 N N . TYR A 1 271 ? 16.605 -6.791 16.469 1.00 26.61 271 TYR A N 1
ATOM 2174 C CA . TYR A 1 271 ? 16.692 -7.239 17.875 1.00 24.45 271 TYR A CA 1
ATOM 2175 C C . TYR A 1 271 ? 16.881 -6.075 18.832 1.00 23.95 271 TYR A C 1
ATOM 2176 O O . TYR A 1 271 ? 16.223 -6.014 19.815 1.00 25.03 271 TYR A O 1
ATOM 2185 N N . LEU A 1 272 ? 17.806 -5.171 18.537 1.00 25.81 272 LEU A N 1
ATOM 2186 C CA . LEU A 1 272 ? 18.005 -3.950 19.421 1.00 26.57 272 LEU A CA 1
ATOM 2187 C C . LEU A 1 272 ? 16.734 -3.169 19.678 1.00 28.51 272 LEU A C 1
ATOM 2188 O O . LEU A 1 272 ? 16.427 -2.759 20.819 1.00 26.54 272 LEU A O 1
ATOM 2193 N N . ALA A 1 273 ? 15.985 -2.954 18.604 1.00 28.34 273 ALA A N 1
ATOM 2194 C CA . ALA A 1 273 ? 14.756 -2.225 18.688 1.00 26.90 273 ALA A CA 1
ATOM 2195 C C . ALA A 1 273 ? 13.737 -2.890 19.551 1.00 24.76 273 ALA A C 1
ATOM 2196 O O . ALA A 1 273 ? 13.030 -2.262 20.353 1.00 27.01 273 ALA A O 1
ATOM 2198 N N . VAL A 1 274 ? 13.553 -4.196 19.347 1.00 21.82 274 VAL A N 1
ATOM 2199 C CA . VAL A 1 274 ? 12.549 -4.885 20.067 1.00 19.96 274 VAL A CA 1
ATOM 2200 C C . VAL A 1 274 ? 12.900 -4.950 21.582 1.00 22.69 274 VAL A C 1
ATOM 2201 O O . VAL A 1 274 ? 12.036 -4.806 22.441 1.00 27.55 274 VAL A O 1
ATOM 2205 N N . ILE A 1 275 ? 14.162 -5.209 21.842 1.00 24.42 275 ILE A N 1
ATOM 2206 C CA . ILE A 1 275 ? 14.714 -5.282 23.247 1.00 27.71 275 ILE A CA 1
ATOM 2207 C C . ILE A 1 275 ? 14.446 -3.956 23.968 1.00 28.23 275 ILE A C 1
ATOM 2208 O O . ILE A 1 275 ? 13.747 -3.949 24.999 1.00 29.15 275 ILE A O 1
ATOM 2213 N N . GLU A 1 276 ? 14.870 -2.847 23.364 1.00 26.42 276 GLU A N 1
ATOM 2214 C CA . GLU A 1 276 ? 14.592 -1.520 23.932 1.00 30.79 276 GLU A CA 1
ATOM 2215 C C . GLU A 1 276 ? 13.095 -1.217 24.022 1.00 30.44 276 GLU A C 1
ATOM 2216 O O . GLU A 1 276 ? 12.503 -0.799 25.078 1.00 32.02 276 GLU A O 1
ATOM 2222 N N . GLY A 1 277 ? 12.416 -1.477 22.906 1.00 28.41 277 GLY A N 1
ATOM 2223 C CA . GLY A 1 277 ? 10.989 -1.278 22.894 1.00 25.11 277 GLY A CA 1
ATOM 2224 C C . GLY A 1 277 ? 10.199 -2.002 23.949 1.00 27.65 277 GLY A C 1
ATOM 2225 O O . GLY A 1 277 ? 9.141 -1.559 24.387 1.00 27.15 277 GLY A O 1
ATOM 2226 N N . ALA A 1 278 ? 10.685 -3.173 24.335 1.00 32.79 278 ALA A N 1
ATOM 2227 C CA . ALA A 1 278 ? 10.023 -3.935 25.391 1.00 31.89 278 ALA A CA 1
ATOM 2228 C C . ALA A 1 278 ? 9.820 -3.197 26.769 1.00 33.31 278 ALA A C 1
ATOM 2229 O O . ALA A 1 278 ? 8.938 -3.565 27.570 1.00 33.64 278 ALA A O 1
ATOM 2231 N N . LYS A 1 279 ? 10.639 -2.174 27.046 1.00 41.51 279 LYS A N 1
ATOM 2232 C CA . LYS A 1 279 ? 10.468 -1.346 28.274 1.00 41.58 279 LYS A CA 1
ATOM 2233 C C . LYS A 1 279 ? 9.104 -0.714 28.336 1.00 44.91 279 LYS A C 1
ATOM 2234 O O . LYS A 1 279 ? 8.454 -0.693 29.403 1.00 45.79 279 LYS A O 1
ATOM 2240 N N . PHE A 1 280 ? 8.643 -0.204 27.190 1.00 44.08 280 PHE A N 1
ATOM 2241 C CA . PHE A 1 280 ? 7.299 0.273 27.135 1.00 44.24 280 PHE A CA 1
ATOM 2242 C C . PHE A 1 280 ? 6.312 -0.825 27.440 1.00 43.23 280 PHE A C 1
ATOM 2243 O O . PHE A 1 280 ? 5.427 -0.648 28.293 1.00 40.93 280 PHE A O 1
ATOM 2251 N N . ILE A 1 281 ? 6.413 -1.919 26.661 1.00 44.21 281 ILE A N 1
ATOM 2252 C CA . ILE A 1 281 ? 5.409 -3.009 26.686 1.00 43.62 281 ILE A CA 1
ATOM 2253 C C . ILE A 1 281 ? 5.254 -3.581 28.108 1.00 47.72 281 ILE A C 1
ATOM 2254 O O . ILE A 1 281 ? 4.127 -3.970 28.528 1.00 46.49 281 ILE A O 1
ATOM 2259 N N . MET A 1 282 ? 6.386 -3.648 28.821 1.00 54.17 282 MET A N 1
ATOM 2260 C CA . MET A 1 282 ? 6.403 -4.197 30.187 1.00 58.97 282 MET A CA 1
ATOM 2261 C C . MET A 1 282 ? 5.651 -3.308 31.192 1.00 70.25 282 MET A C 1
ATOM 2262 O O . MET A 1 282 ? 5.295 -3.782 32.271 1.00 73.28 282 MET A O 1
ATOM 2267 N N . GLY A 1 283 ? 5.370 -2.049 30.822 1.00 73.95 283 GLY A N 1
ATOM 2268 C CA . GLY A 1 283 ? 4.443 -1.193 31.585 1.00 78.35 283 GLY A CA 1
ATOM 2269 C C . GLY A 1 283 ? 4.899 0.248 31.786 1.00 82.22 283 GLY A C 1
ATOM 2270 O O . GLY A 1 283 ? 4.062 1.132 32.039 1.00 84.98 283 GLY A O 1
ATOM 2271 N N . ASP A 1 284 ? 6.222 0.465 31.695 1.00 77.57 284 ASP A N 1
ATOM 2272 C CA . ASP A 1 284 ? 6.878 1.779 31.847 1.00 72.55 284 ASP A CA 1
ATOM 2273 C C . ASP A 1 284 ? 6.505 2.714 30.684 1.00 79.50 284 ASP A C 1
ATOM 2274 O O . ASP A 1 284 ? 7.302 2.910 29.777 1.00 86.86 284 ASP A O 1
ATOM 2279 N N . SER A 1 285 ? 5.306 3.294 30.697 1.00 82.46 285 SER A N 1
ATOM 2280 C CA . SER A 1 285 ? 4.871 4.131 29.563 1.00 84.70 285 SER A CA 1
ATOM 2281 C C . SER A 1 285 ? 5.613 5.482 29.455 1.00 87.13 285 SER A C 1
ATOM 2282 O O . SER A 1 285 ? 5.475 6.170 28.424 1.00 90.76 285 SER A O 1
ATOM 2285 N N . SER A 1 286 ? 6.389 5.835 30.499 1.00 78.60 286 SER A N 1
ATOM 2286 C CA . SER A 1 286 ? 7.294 7.018 30.515 1.00 73.58 286 SER A CA 1
ATOM 2287 C C . SER A 1 286 ? 8.436 7.026 29.454 1.00 72.23 286 SER A C 1
ATOM 2288 O O . SER A 1 286 ? 8.779 8.105 28.931 1.00 67.57 286 SER A O 1
ATOM 2291 N N . VAL A 1 287 ? 9.045 5.857 29.181 1.00 62.73 287 VAL A N 1
ATOM 2292 C CA . VAL A 1 287 ? 10.167 5.746 28.210 1.00 60.40 287 VAL A CA 1
ATOM 2293 C C . VAL A 1 287 ? 9.886 6.295 26.810 1.00 51.09 287 VAL A C 1
ATOM 2294 O O . VAL A 1 287 ? 10.836 6.548 26.085 1.00 44.56 287 VAL A O 1
ATOM 2298 N N . GLN A 1 288 ? 8.625 6.405 26.401 1.00 49.77 288 GLN A N 1
ATOM 2299 C CA . GLN A 1 288 ? 8.300 7.104 25.119 1.00 58.74 288 GLN A CA 1
ATOM 2300 C C . GLN A 1 288 ? 8.912 8.514 25.074 1.00 60.00 288 GLN A C 1
ATOM 2301 O O . GLN A 1 288 ? 9.548 8.923 24.092 1.00 56.25 288 GLN A O 1
ATOM 2307 N N . ASP A 1 289 ? 8.701 9.237 26.173 1.00 60.56 289 ASP A N 1
ATOM 2308 C CA . ASP A 1 289 ? 9.223 10.575 26.344 1.00 58.20 289 ASP A CA 1
ATOM 2309 C C . ASP A 1 289 ? 10.740 10.561 26.316 1.00 50.86 289 ASP A C 1
ATOM 2310 O O . ASP A 1 289 ? 11.341 11.498 25.825 1.00 47.01 289 ASP A O 1
ATOM 2315 N N . GLN A 1 290 ? 11.368 9.492 26.797 1.00 48.64 290 GLN A N 1
ATOM 2316 C CA . GLN A 1 290 ? 12.856 9.388 26.781 1.00 48.71 290 GLN A CA 1
ATOM 2317 C C . GLN A 1 290 ? 13.424 9.107 25.348 1.00 53.56 290 GLN A C 1
ATOM 2318 O O . GLN A 1 290 ? 14.487 9.609 24.976 1.00 50.01 290 GLN A O 1
ATOM 2324 N N . TRP A 1 291 ? 12.715 8.282 24.560 1.00 49.37 291 TRP A N 1
ATOM 2325 C CA . TRP A 1 291 ? 13.009 8.088 23.115 1.00 44.25 291 TRP A CA 1
ATOM 2326 C C . TRP A 1 291 ? 12.918 9.425 22.317 1.00 42.35 291 TRP A C 1
ATOM 2327 O O . TRP A 1 291 ? 13.826 9.761 21.523 1.00 35.36 291 TRP A O 1
ATOM 2338 N N . LYS A 1 292 ? 11.793 10.135 22.511 1.00 45.04 292 LYS A N 1
ATOM 2339 C CA . LYS A 1 292 ? 11.512 11.451 21.867 1.00 47.55 292 LYS A CA 1
ATOM 2340 C C . LYS A 1 292 ? 12.675 12.397 22.067 1.00 47.17 292 LYS A C 1
ATOM 2341 O O . LYS A 1 292 ? 13.307 12.877 21.108 1.00 38.38 292 LYS A O 1
ATOM 2347 N N . GLU A 1 293 ? 13.014 12.596 23.342 1.00 51.42 293 GLU A N 1
ATOM 2348 C CA . GLU A 1 293 ? 14.155 13.431 23.681 1.00 55.26 293 GLU A CA 1
ATOM 2349 C C . GLU A 1 293 ? 15.442 12.898 23.054 1.00 51.31 293 GLU A C 1
ATOM 2350 O O . GLU A 1 293 ? 16.145 13.645 22.404 1.00 43.59 293 GLU A O 1
ATOM 2356 N N . LEU A 1 294 ? 15.732 11.607 23.224 1.00 53.09 294 LEU A N 1
ATOM 2357 C CA . LEU A 1 294 ? 16.941 10.985 22.627 1.00 54.53 294 LEU A CA 1
ATOM 2358 C C . LEU A 1 294 ? 17.059 11.047 21.108 1.00 55.35 294 LEU A C 1
ATOM 2359 O O . LEU A 1 294 ? 18.168 11.016 20.571 1.00 54.41 294 LEU A O 1
ATOM 2364 N N . SER A 1 295 ? 15.912 11.120 20.424 1.00 57.98 295 SER A N 1
ATOM 2365 C CA . SER A 1 295 ? 15.876 11.105 18.947 1.00 61.25 295 SER A CA 1
ATOM 2366 C C . SER A 1 295 ? 16.206 12.473 18.294 1.00 64.18 295 SER A C 1
ATOM 2367 O O . SER A 1 295 ? 16.526 12.534 17.104 1.00 54.06 295 SER A O 1
ATOM 2370 N N . HIS A 1 296 ? 16.132 13.549 19.092 1.00 72.10 296 HIS A N 1
ATOM 2371 C CA . HIS A 1 296 ? 16.548 14.909 18.700 1.00 69.27 296 HIS A CA 1
ATOM 2372 C C . HIS A 1 296 ? 15.715 15.430 17.523 1.00 58.23 296 HIS A C 1
ATOM 2373 O O . HIS A 1 296 ? 16.267 15.923 16.549 1.00 54.08 296 HIS A O 1
ATOM 2380 N N . GLU A 1 297 ? 14.391 15.338 17.653 1.00 53.98 297 GLU A N 1
ATOM 2381 C CA . GLU A 1 297 ? 13.465 15.618 16.550 1.00 51.86 297 GLU A CA 1
ATOM 2382 C C . GLU A 1 297 ? 13.191 17.116 16.231 1.00 55.93 297 GLU A C 1
ATOM 2383 O O . GLU A 1 297 ? 12.600 17.390 15.192 1.00 55.82 297 GLU A O 1
ATOM 2389 N N . ASP A 1 298 ? 13.595 18.056 17.104 1.00 56.08 298 ASP A N 1
ATOM 2390 C CA . ASP A 1 298 ? 13.633 19.533 16.817 1.00 54.44 298 ASP A CA 1
ATOM 2391 C C . ASP A 1 298 ? 13.213 20.070 15.401 1.00 61.62 298 ASP A C 1
ATOM 2392 O O . ASP A 1 298 ? 12.010 20.213 15.031 1.00 55.71 298 ASP A O 1
ATOM 2397 N N . GLY B 2 3 ? 16.894 -6.418 -16.232 1.00 52.18 1 GLY B N 1
ATOM 2398 C CA . GLY B 2 3 ? 16.428 -5.288 -15.383 1.00 51.76 1 GLY B CA 1
ATOM 2399 C C . GLY B 2 3 ? 17.374 -4.963 -14.236 1.00 50.83 1 GLY B C 1
ATOM 2400 O O . GLY B 2 3 ? 18.389 -5.642 -14.068 1.00 54.56 1 GLY B O 1
ATOM 2401 N N . PRO B 2 4 ? 17.053 -3.918 -13.433 1.00 42.89 2 PRO B N 1
ATOM 2402 C CA . PRO B 2 4 ? 17.861 -3.658 -12.234 1.00 39.77 2 PRO B CA 1
ATOM 2403 C C . PRO B 2 4 ? 17.621 -4.729 -11.184 1.00 32.48 2 PRO B C 1
ATOM 2404 O O . PRO B 2 4 ? 16.556 -5.422 -11.205 1.00 27.83 2 PRO B O 1
ATOM 2408 N N . LEU B 2 5 ? 18.616 -4.891 -10.323 1.00 31.34 3 LEU B N 1
ATOM 2409 C CA . LEU B 2 5 ? 18.546 -5.836 -9.210 1.00 29.99 3 LEU B CA 1
ATOM 2410 C C . LEU B 2 5 ? 18.648 -5.144 -7.897 1.00 28.71 3 LEU B C 1
ATOM 2411 O O . LEU B 2 5 ? 19.566 -4.376 -7.649 1.00 27.22 3 LEU B O 1
ATOM 2432 N N . ASP B 2 7 ? 19.217 -6.616 -5.002 1.00 32.89 5 ASP B N 1
ATOM 2433 C CA . ASP B 2 7 ? 20.221 -7.221 -4.124 1.00 43.86 5 ASP B CA 1
ATOM 2434 C C . ASP B 2 7 ? 21.358 -7.357 -5.060 1.00 51.02 5 ASP B C 1
ATOM 2435 O O . ASP B 2 7 ? 21.358 -8.323 -5.873 1.00 43.79 5 ASP B O 1
ATOM 2440 N N . GLU B 2 8 ? 22.212 -6.321 -5.005 1.00 56.12 6 GLU B N 1
ATOM 2441 C CA . GLU B 2 8 ? 23.486 -6.180 -5.729 1.00 67.57 6 GLU B CA 1
ATOM 2442 C C . GLU B 2 8 ? 23.485 -4.820 -6.429 1.00 64.97 6 GLU B C 1
ATOM 2443 O O . GLU B 2 8 ? 22.945 -4.682 -7.536 1.00 63.16 6 GLU B O 1
#

B-factor: mean 25.58, std 14.76, range [7.85, 90.76]

Solvent-accessible surface area: 13292 Å² total

Organism: Homo sapiens (NCBI:txid9606)

Nearest PDB structures (foldseek):
  1g1f-assembly1_A  TM=1.000E+00  e=1.802E-59  Homo sapiens
  1een-assembly1_A  TM=1.000E+00  e=2.148E-59  Homo sapiens
  7s4f-assembly1_A  TM=9.984E-01  e=1.911E-59  Homo sapiens
  2nta-assembly1_A  TM=9.965E-01  e=1.911E-59  Homo sapiens
  7mnd-assembly1_A  TM=9.963E-01  e=5.472E-59  Homo sapiens

GO terms:
  GO:0004721 phosphoprotein phosphatase activity (F, IMP)
  GO:0043407 negative regulation of MAP kinase activity (P, IMP)
  GO:2000646 positive regulation of receptor catabolic process (P, IMP)
  GO:0033157 regulation of intracellular protein transport (P, IMP)
  GO:0098554 cytoplasmic side of endoplasmic reticulum membrane (C, IDA)
  GO:1903898 negative regulation of PERK-mediated unfolded protein response (P, IDA)
  GO:0034620 cellular response to unfolded protein (P, TAS)
  GO:1903896 positive regulation of IRE1-mediated unfolded protein response (P, TAS)
  GO:0032991 protein-containing complex (C, IDA)
  GO:0004725 protein tyrosine phosphatase activity (F, IDA)
  GO:0035335 peptidyl-tyrosine dephosphorylation (P, IDA)
  GO:0005769 early endosome (C, IDA)
  GO:0005886 plasma membrane (C, IDA)
  GO:0030100 regulation of endocytosis (P, IDA)
  GO:0030968 endoplasmic reticulum unfolded protein response (P, IDA)
  GO:0035335 peptidyl-tyrosine dephosphorylation (P, IMP)
  GO:0035791 platelet-derived growth factor receptor-beta signaling pathway (P, IMP)
  GO:0009966 regulation of signal transduction (P, IMP)
  GO:0030036 actin cytoskeleton organization (P, IMP)
  GO:1902202 regulation of hepatocyte growth factor receptor signaling pathway (P, IMP)

Secondary structure (DSSP, 8-state):
-HHHHHHHHHHHT-HHHHHHHHHHHS-----TTTTSGGGGGG-S-TT----TTTEEEPS-SS--EEEEEEEEETTTTEEEEEEPPPPTTTHHHHHHHHHHHTB-EEEE-S-SEETTEE-S---S-SSTTS-EEETTTTEEEEEEEEEE-SSEEEEEEEEEETTTTEEEEEEEEEE-S--TT---S-HHHHHHHHHHHHHTTTT-TTSBPEEEE-SSSSHHHHHHHHHHHHHHHHHHSSSGGG--HHHHHHHHHTTSTT-S-SHHHHHHHHHHHHHHHHHHTT-TTHHHHHHHHHT--/-----

InterPro domains:
  IPR000242 Tyrosine-specific protein phosphatase, PTPase domain [PF00102] (40-276)
  IPR000242 Tyrosine-specific protein phosphatase, PTPase domain [PR00700] (65-72)
  IPR000242 Tyrosine-specific protein phosphatase, PTPase domain [PR00700] (81-101)
  IPR000242 Tyrosine-specific protein phosphatase, PTPase domain [PR00700] (169-186)
  IPR000242 Tyrosine-specific protein phosphatase, PTPase domain [PR00700] (210-228)
  IPR000242 Tyrosine-specific protein phosphatase, PTPase domain [PR00700] (244-259)
  IPR000242 Tyrosine-specific protein phosphatase, PTPase domain [PR00700] (260-270)
  IPR000242 Tyrosine-specific protein phosphatase, PTPase domain [PS50055] (3-277)
  IPR000242 Tyrosine-specific protein phosphatase, PTPase domain [SM00194] (15-279)
  IPR000387 Tyrosine-specific protein phosphatases domain [PS50056] (189-268)
  IPR003595 Protein-tyrosine phosphatase, catalytic [SM00404] (170-276)
  IPR012265 Protein-tyrosine phosphatase, non-receptor type-1/2 [PIRSF000926] (3-431)
  IPR016130 Protein-tyrosine phosphatase, active site [PS00383] (213-223)
  IPR029021 Protein-tyrosine phosphatase-like [G3DSA:3.90.190.10] (1-298)
  IPR029021 Protein-tyrosine phosphatase-like [SSF52799] (3-294)
  IPR051985 Non-receptor type tyrosine-specific phosphatase [PTHR46047] (1-428)

Foldseek 3Di:
DLVVVLVVCVVVVCLQVLVVVLQVPADDADQVLCPDPVNPVQAPDPPWAWHPVFAQFQPDPVRRDHRWGWQQQPLLRFIEIFHAQGDPLCLLVVVSSCVVQQFQEEEEEEDQAAPRRGLHDPSADPDQVDWDADVVQGKIKGWDDKDAWDFKIKTWMWIARRVVRDIGIHIYIYGYPAHDLGGDPALLLLVLSLVVCVVVCRRPPVGGHYYYYYSSRAAVVLLNVLLVSLLSNLLPDPHSVPRDSSVSSSSSSVITPCHHPDSVSSSRSSRNNVVSVCVSVPPVVCSVVSVVVNRTD/DDDVD